Protein AF-A0A091SXB3-F1 (afdb_monomer)

InterPro domains:
  IPR004934 Tropomodulin [PF03250] (3-137)
  IPR004934 Tropomodulin [PTHR10901] (2-332)
  IPR032675 Leucine-rich repeat domain superfamily [G3DSA:3.80.10.10] (175-332)

Sequence (332 aa):
LPFRKDLDKYKDLDEDEILGKLSEEELKQLETVLDDLDPENALLPAGFRQKDQTAKKASGPFDRERLLAYLEKQALEHKDREDYVPFTREKKGNTTLSGVEEKLSLDPELEEALTSATDTELGDLAAILGMSNLITNNQFCDVVGSSNGIDKDSFSNIVKGEKMLPVFDEPPNPTNVEETLQRIKDNDSRLVEVNLNNIKNIPIPTLKEFAKALETNTHVKNFSLAATRSNDPVAVALADMLRVNTKLKSLNIESNFITGVGILALVDALKDNETLTEIKIDNQRQQLGTVAEVEIAKMLEENSKILKFGYHFTQQGPRARAAAAITKNNDL

Organism: Pelecanus crispus (NCBI:txid36300)

Foldseek 3Di:
DVPPPPCVVVPPDPPVVVVVPDDPVVVVVVVVVVCVVPVQVVVDDPVVSDPDDDPDDPPDDDDPVVVVVVVVVVVVPPDDDDDDDPDDDDDDDDPDPDDDPPPPDDDPVVVVVVVPDDPVVVVVVCVVVVVCVQDDPVRVCVVVVDPDDDDPPPDPSPPDPDDPDPDDDDDADPDDLVVLLVCLLVLPQVAAEAAQAPVEDDDQVSLLSSLVSLLPHARHAYYENAQHQHELSSLLSNLVSQLRHQRHAEYEHHNYQYELNSLVSNLVSLLNRQHYAYYAYEHHPDDNDDVSLQSNLVSLQNHLRHQYYHYDDPDPVSVVSNVVSNVNSVVD

Secondary structure (DSSP, 8-state):
-GGGTT-GGGTT--HHHHHTTS-HHHHHHHHHHHHHHSTT-TTS-GGG--S----SPP--S--HHHHHHHHHHHHHHSPPP----------PPP----------PPPHHHHHHHHHS-HHHHHHHHHHTTGGGTS-HHHHHHHHH--S-----------PPP-----PPPPPP---HHHHHHHHHTT-TT--EEE-TT-TT--HHHHHHHHHHHHT-SS--EEE-TTS--BHHHHHHHHHHHHH-SS--EEE--SSB--HHHHHHHHHHHTT-SS--EEE--S-SS---HHHHHHHHHHHHH-SS--EEE---SSHHHHHHHHHHHHHHHT-

Structure (mmCIF, N/CA/C/O backbone):
data_AF-A0A091SXB3-F1
#
_entry.id   AF-A0A091SXB3-F1
#
loop_
_atom_site.group_PDB
_atom_site.id
_atom_site.type_symbol
_atom_site.label_atom_id
_atom_site.label_alt_id
_atom_site.label_comp_id
_atom_site.label_asym_id
_atom_site.label_entity_id
_atom_site.label_seq_id
_atom_site.pdbx_PDB_ins_code
_atom_site.Cartn_x
_atom_site.Cartn_y
_atom_site.Cartn_z
_atom_site.occupancy
_atom_site.B_iso_or_equiv
_atom_site.auth_seq_id
_atom_site.auth_comp_id
_atom_site.auth_asym_id
_atom_site.auth_atom_id
_atom_site.pdbx_PDB_model_num
ATOM 1 N N . LEU A 1 1 ? 15.742 52.629 14.401 1.00 48.09 1 LEU A N 1
ATOM 2 C CA . LEU A 1 1 ? 16.555 51.805 15.320 1.00 48.09 1 LEU A CA 1
ATOM 3 C C . LEU A 1 1 ? 17.644 52.682 15.945 1.00 48.09 1 LEU A C 1
ATOM 5 O O . LEU A 1 1 ? 18.233 53.463 15.202 1.00 48.09 1 LEU A O 1
ATOM 9 N N . PRO A 1 2 ? 17.883 52.625 17.267 1.00 53.00 2 PRO A N 1
ATOM 10 C CA . PRO A 1 2 ? 18.704 53.604 17.997 1.00 53.00 2 PRO A CA 1
ATOM 11 C C . PRO A 1 2 ? 20.203 53.554 17.657 1.00 53.00 2 PRO A C 1
ATOM 13 O O . PRO A 1 2 ? 20.940 54.460 18.017 1.00 53.00 2 PRO A O 1
ATOM 16 N N . PHE A 1 3 ? 20.643 52.528 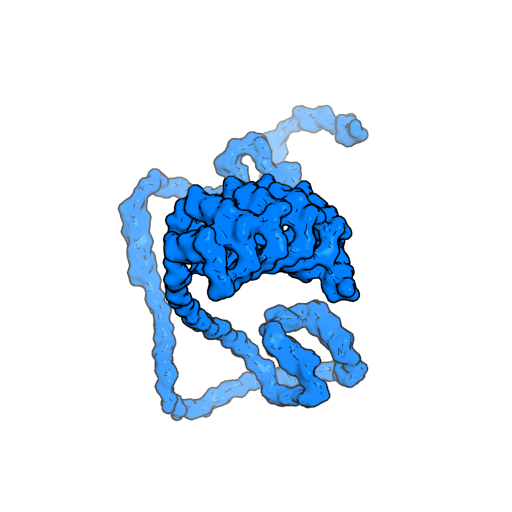16.929 1.00 54.66 3 PHE A N 1
ATOM 17 C CA . PHE A 1 3 ? 22.043 52.246 16.608 1.00 54.66 3 PHE A CA 1
ATOM 18 C C . PHE A 1 3 ? 22.611 52.986 15.386 1.00 54.66 3 PHE A C 1
ATOM 20 O O . PHE A 1 3 ? 23.758 52.772 15.024 1.00 54.66 3 PHE A O 1
ATOM 27 N N . ARG A 1 4 ? 21.839 53.862 14.729 1.00 56.59 4 ARG A N 1
ATOM 28 C CA . ARG A 1 4 ? 22.313 54.636 13.559 1.00 56.59 4 ARG A CA 1
ATOM 29 C C . ARG A 1 4 ? 22.735 56.075 13.874 1.00 56.59 4 ARG A C 1
ATOM 31 O O . ARG A 1 4 ? 23.011 56.828 12.949 1.00 56.59 4 ARG A O 1
ATOM 38 N N . LYS A 1 5 ? 22.741 56.488 15.145 1.00 57.38 5 LYS A N 1
ATOM 39 C CA . LYS A 1 5 ? 22.846 57.913 15.498 1.00 57.38 5 LYS A CA 1
ATOM 40 C C . LYS A 1 5 ? 24.250 58.526 15.482 1.00 57.38 5 LYS A C 1
ATOM 42 O O . LYS A 1 5 ? 24.327 59.735 15.607 1.00 57.38 5 LYS A O 1
ATOM 47 N N . ASP A 1 6 ? 25.305 57.755 15.222 1.00 59.34 6 ASP A N 1
ATOM 48 C CA . ASP A 1 6 ? 26.683 58.270 15.176 1.00 59.34 6 ASP A CA 1
ATOM 49 C C . ASP A 1 6 ? 27.516 57.653 14.037 1.00 59.34 6 ASP A C 1
ATOM 51 O O . ASP A 1 6 ? 28.716 57.448 14.192 1.00 59.34 6 ASP A O 1
ATOM 55 N N . LEU A 1 7 ? 26.901 57.296 12.903 1.00 62.22 7 LEU A N 1
ATOM 56 C CA . LEU A 1 7 ? 27.630 56.681 11.779 1.00 62.22 7 LEU A CA 1
ATOM 57 C C . LEU A 1 7 ? 28.253 57.704 10.816 1.00 62.22 7 LEU A C 1
ATOM 59 O O . LEU A 1 7 ? 29.182 57.363 10.094 1.00 62.22 7 LEU A O 1
ATOM 63 N N . ASP A 1 8 ? 27.800 58.961 10.831 1.00 67.88 8 ASP A N 1
ATOM 64 C CA . ASP A 1 8 ? 28.337 60.005 9.943 1.00 67.88 8 ASP A CA 1
ATOM 65 C C . ASP A 1 8 ? 29.813 60.329 10.229 1.00 67.88 8 ASP A C 1
ATOM 67 O O . ASP A 1 8 ? 30.544 60.677 9.311 1.00 67.88 8 ASP A O 1
ATOM 71 N N . LYS A 1 9 ? 30.287 60.128 11.466 1.00 69.06 9 LYS A N 1
ATOM 72 C CA . LYS A 1 9 ? 31.699 60.335 11.844 1.00 69.06 9 LYS A CA 1
ATOM 73 C C . LYS A 1 9 ? 32.671 59.308 11.247 1.00 69.06 9 LYS A C 1
ATOM 75 O O . LYS A 1 9 ? 33.875 59.497 11.352 1.00 69.06 9 LYS A O 1
ATOM 80 N N . TYR A 1 10 ? 32.150 58.227 10.664 1.00 67.62 10 TYR A N 1
ATOM 81 C CA . TYR A 1 10 ? 32.935 57.172 10.021 1.00 67.62 10 TYR A CA 1
ATOM 82 C C . TYR A 1 10 ? 32.857 57.229 8.485 1.00 67.62 10 TYR A C 1
ATOM 84 O O . TYR A 1 10 ? 33.481 56.405 7.834 1.00 67.62 10 TYR A O 1
ATOM 92 N N . LYS A 1 11 ? 32.106 58.177 7.896 1.00 68.38 11 LYS A N 1
ATOM 93 C CA . LYS A 1 11 ? 31.945 58.281 6.431 1.00 68.38 11 LYS A CA 1
ATOM 94 C C . LYS A 1 11 ? 33.186 58.781 5.694 1.00 68.38 11 LYS A C 1
ATOM 96 O O . LYS A 1 11 ? 33.349 58.444 4.531 1.00 68.38 11 LYS A O 1
ATOM 101 N N . ASP A 1 12 ? 34.015 59.574 6.368 1.00 72.44 12 ASP A N 1
ATOM 102 C CA . ASP A 1 12 ? 35.184 60.238 5.777 1.00 72.44 12 ASP A CA 1
ATOM 103 C C . ASP A 1 12 ? 36.511 59.628 6.269 1.00 72.44 12 ASP A C 1
ATOM 105 O O . ASP A 1 12 ? 37.552 60.284 6.239 1.00 72.44 12 ASP A O 1
ATOM 109 N N . LEU A 1 13 ? 36.479 58.397 6.791 1.00 79.31 13 LEU A N 1
ATOM 110 C CA . LEU A 1 13 ? 37.697 57.689 7.176 1.00 79.31 13 LEU A CA 1
ATOM 111 C C . LEU A 1 13 ? 38.395 57.131 5.938 1.00 79.31 13 LEU A C 1
ATOM 113 O O . LEU A 1 13 ? 37.759 56.528 5.080 1.00 79.31 13 LEU A O 1
ATOM 117 N N . ASP A 1 14 ? 39.711 57.315 5.879 1.00 79.44 14 ASP A N 1
ATOM 118 C CA . ASP A 1 14 ? 40.552 56.704 4.856 1.00 79.44 14 ASP A CA 1
ATOM 119 C C . ASP A 1 14 ? 40.761 55.221 5.199 1.00 79.44 14 ASP A C 1
ATOM 121 O O . ASP A 1 14 ? 41.589 54.854 6.038 1.00 79.44 14 ASP A O 1
ATOM 125 N N . GLU A 1 15 ? 39.923 54.373 4.604 1.00 76.00 15 GLU A N 1
ATOM 126 C CA . GLU A 1 15 ? 39.923 52.926 4.826 1.00 76.00 15 GLU A CA 1
ATOM 127 C C . GLU A 1 15 ? 41.265 52.296 4.419 1.00 76.00 15 GLU A C 1
ATOM 129 O O . G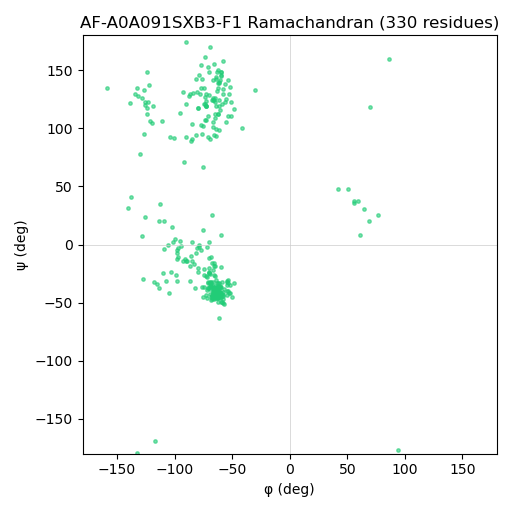LU A 1 15 ? 41.773 51.425 5.130 1.00 76.00 15 GLU A O 1
ATOM 134 N N . ASP A 1 16 ? 41.894 52.792 3.349 1.00 78.31 16 ASP A N 1
ATOM 135 C CA . ASP A 1 16 ? 43.168 52.278 2.840 1.00 78.31 16 ASP A CA 1
ATOM 136 C C . ASP A 1 16 ? 44.328 52.602 3.797 1.00 78.31 16 ASP A C 1
ATOM 138 O O . ASP A 1 16 ? 45.203 51.761 4.032 1.00 78.31 16 ASP A O 1
ATOM 142 N N . GLU A 1 17 ? 44.324 53.791 4.416 1.00 85.19 17 GLU A N 1
ATOM 143 C CA . GLU A 1 17 ? 45.317 54.163 5.434 1.00 85.19 17 GLU A CA 1
ATOM 144 C C . GLU A 1 17 ? 45.204 53.284 6.692 1.00 85.19 17 GLU A C 1
ATOM 146 O O . GLU A 1 17 ? 46.217 52.930 7.306 1.00 85.19 17 GLU A O 1
ATOM 151 N N . ILE A 1 18 ? 43.982 52.925 7.095 1.00 79.56 18 ILE A N 1
ATOM 152 C CA . ILE A 1 18 ? 43.735 52.079 8.270 1.00 79.56 18 ILE A CA 1
ATOM 153 C C . ILE A 1 18 ? 44.151 50.635 7.982 1.00 79.56 18 ILE A C 1
ATOM 155 O O . ILE A 1 18 ? 44.866 50.041 8.791 1.00 79.56 18 ILE A O 1
ATOM 159 N N . LEU A 1 19 ? 43.768 50.090 6.825 1.00 77.00 19 LEU A N 1
ATOM 160 C CA . LEU A 1 19 ? 44.141 48.736 6.411 1.00 77.00 19 LEU A CA 1
ATOM 161 C C . LEU A 1 19 ? 45.658 48.590 6.238 1.00 77.00 19 LEU A C 1
ATOM 163 O O . LEU A 1 19 ? 46.222 47.574 6.636 1.00 77.00 19 LEU A O 1
ATOM 167 N N . GLY A 1 20 ? 46.339 49.624 5.733 1.00 79.50 20 GLY A N 1
ATOM 168 C CA . GLY A 1 20 ? 47.798 49.638 5.592 1.00 79.50 20 GLY A CA 1
ATOM 169 C C . GLY A 1 20 ? 48.576 49.666 6.915 1.00 79.50 20 GLY A C 1
ATOM 170 O O . GLY A 1 20 ? 49.774 49.382 6.919 1.00 79.50 20 GLY A O 1
ATOM 171 N N . LYS A 1 21 ? 47.922 50.000 8.038 1.00 85.56 21 LYS A N 1
ATOM 172 C CA . LYS A 1 21 ? 48.522 49.989 9.386 1.00 85.56 21 LYS A CA 1
ATOM 173 C C . LYS A 1 21 ? 48.351 48.657 10.118 1.00 85.56 21 LYS A C 1
ATOM 175 O O . LYS A 1 21 ? 48.992 48.475 11.151 1.00 85.56 21 LYS A O 1
ATOM 180 N N . LEU A 1 22 ? 47.501 47.761 9.616 1.00 83.31 22 LEU A N 1
ATOM 181 C CA . LEU A 1 22 ? 47.261 46.455 10.222 1.00 83.31 22 LEU A CA 1
ATOM 182 C C . LEU A 1 22 ? 48.358 45.464 9.833 1.00 83.31 22 LEU A C 1
ATOM 184 O O . LEU A 1 22 ? 48.856 45.454 8.705 1.00 83.31 22 LEU A O 1
ATOM 188 N N . SER A 1 23 ? 48.729 44.610 10.781 1.00 87.38 23 SER A N 1
ATOM 189 C CA . SER A 1 23 ? 49.610 43.477 10.512 1.00 87.38 23 SER A CA 1
ATOM 190 C C . SER A 1 23 ? 48.882 42.371 9.735 1.00 87.38 23 SER A C 1
ATOM 192 O O . SER A 1 23 ? 47.653 42.295 9.715 1.00 87.38 23 SER A O 1
ATOM 194 N N . GLU A 1 24 ? 49.643 41.477 9.100 1.00 81.12 24 GLU A N 1
ATOM 195 C CA . GLU A 1 24 ? 49.095 40.362 8.309 1.00 81.12 24 GLU A CA 1
ATOM 196 C C . GLU A 1 24 ? 48.196 39.429 9.145 1.00 81.12 24 GLU A C 1
ATOM 198 O O . GLU A 1 24 ? 47.200 38.899 8.652 1.00 81.12 24 GLU A O 1
ATOM 203 N N . GLU A 1 25 ? 48.499 39.275 10.436 1.00 82.38 25 GLU A N 1
ATOM 204 C CA . GLU A 1 25 ? 47.701 38.476 11.372 1.00 82.38 25 GLU A CA 1
ATOM 205 C C . GLU A 1 25 ? 46.368 39.154 11.722 1.00 82.38 25 GLU A C 1
ATOM 207 O O . GLU A 1 25 ? 45.332 38.489 11.786 1.00 82.38 25 GLU A O 1
ATOM 212 N N . GLU A 1 26 ? 46.371 40.476 11.898 1.00 83.25 26 GLU A N 1
ATOM 213 C CA . GLU A 1 26 ? 45.168 41.262 12.200 1.00 83.25 26 GLU A CA 1
ATOM 214 C C . GLU A 1 26 ? 44.237 41.363 10.988 1.00 83.25 26 GLU A C 1
ATOM 216 O O . GLU A 1 26 ? 43.020 41.260 11.137 1.00 83.25 26 GLU A O 1
ATOM 221 N N . LEU A 1 27 ? 44.794 41.483 9.779 1.00 80.31 27 LEU A N 1
ATOM 222 C CA . LEU A 1 27 ? 44.021 41.431 8.534 1.00 80.31 27 LEU A CA 1
ATOM 223 C C . LEU A 1 27 ? 43.299 40.088 8.377 1.00 80.31 27 LEU A C 1
ATOM 225 O O . LEU A 1 27 ? 42.125 40.055 8.012 1.00 80.31 27 LEU A O 1
ATOM 229 N N . LYS A 1 28 ? 43.965 38.984 8.727 1.00 78.56 28 LYS A N 1
ATOM 230 C CA . LYS A 1 28 ? 43.381 37.638 8.668 1.00 78.56 28 LYS A CA 1
ATOM 231 C C . LYS A 1 28 ? 42.279 37.419 9.709 1.00 78.56 28 LYS A C 1
ATOM 233 O O . LYS A 1 28 ? 41.286 36.740 9.445 1.00 78.56 28 LYS A O 1
ATOM 238 N N . GLN A 1 29 ? 42.433 37.998 10.899 1.00 81.75 29 GLN A N 1
ATOM 239 C CA . GLN A 1 29 ? 41.369 38.000 11.906 1.00 81.75 29 GLN A CA 1
ATOM 240 C C . GLN A 1 29 ? 40.165 38.826 11.442 1.00 81.75 29 GLN A C 1
ATOM 242 O O . GLN A 1 29 ? 39.031 38.387 11.618 1.00 81.75 29 GLN A O 1
ATOM 247 N N . LEU A 1 30 ? 40.399 39.979 10.809 1.00 80.06 30 LEU A N 1
ATOM 248 C CA . LEU A 1 30 ? 39.337 40.818 10.259 1.00 80.06 30 LEU A CA 1
ATOM 249 C C . LEU A 1 30 ? 38.561 40.097 9.145 1.00 80.06 30 LEU A C 1
ATOM 251 O O . LEU A 1 30 ? 37.335 40.138 9.143 1.00 80.06 30 LEU A O 1
ATOM 255 N N . GLU A 1 31 ? 39.257 39.384 8.256 1.00 74.56 31 GLU A N 1
ATOM 256 C CA . GLU A 1 31 ? 38.652 38.521 7.229 1.00 74.56 31 GLU A CA 1
ATOM 257 C C . GLU A 1 31 ? 37.746 37.446 7.854 1.00 74.56 31 GLU A C 1
ATOM 259 O O . GLU A 1 31 ? 36.600 37.283 7.445 1.00 74.56 31 GLU A O 1
ATOM 264 N N . THR A 1 32 ? 38.209 36.798 8.928 1.00 76.12 32 THR A N 1
ATOM 265 C CA . THR A 1 32 ? 37.423 35.779 9.648 1.00 76.12 32 THR A CA 1
ATOM 266 C C . THR A 1 32 ? 36.153 36.373 10.275 1.00 76.12 32 THR A C 1
ATOM 268 O O . THR A 1 32 ? 35.086 35.769 10.223 1.00 76.12 32 THR A O 1
ATOM 271 N N . VAL A 1 33 ? 36.241 37.579 10.846 1.00 77.06 33 VAL A N 1
ATOM 272 C CA . VAL A 1 33 ? 35.085 38.278 11.436 1.00 77.06 33 VAL A CA 1
ATOM 273 C C . VAL A 1 33 ? 34.093 38.744 10.363 1.00 77.06 33 VAL A C 1
ATOM 275 O O . VAL A 1 33 ? 32.888 38.760 10.612 1.00 77.06 33 VAL A O 1
ATOM 278 N N . LEU A 1 34 ? 34.566 39.114 9.169 1.00 70.19 34 LEU A N 1
ATOM 279 C CA . LEU A 1 34 ? 33.698 39.459 8.039 1.00 70.19 34 LEU A CA 1
ATOM 280 C C . LEU A 1 34 ? 32.910 38.242 7.534 1.00 70.19 34 LEU A C 1
ATOM 282 O O . LEU A 1 34 ? 31.712 38.376 7.277 1.00 70.19 34 LEU A O 1
ATOM 286 N N . ASP A 1 35 ? 33.540 37.067 7.474 1.00 68.44 35 ASP A N 1
ATOM 287 C CA . ASP A 1 35 ? 32.875 35.808 7.111 1.00 68.44 35 ASP A CA 1
ATOM 288 C C . ASP A 1 35 ? 31.749 35.426 8.090 1.00 68.44 35 ASP A C 1
ATOM 290 O O . ASP A 1 35 ? 30.729 34.870 7.676 1.00 68.44 35 ASP A O 1
ATOM 294 N N . ASP A 1 36 ? 31.890 35.749 9.379 1.00 70.12 36 ASP A N 1
ATOM 295 C CA . ASP A 1 36 ? 30.843 35.520 10.385 1.00 70.12 36 ASP A CA 1
ATOM 296 C C . ASP A 1 36 ? 29.660 36.503 10.244 1.00 70.12 36 ASP A C 1
ATOM 298 O O . ASP A 1 36 ? 28.530 36.185 10.629 1.00 70.12 36 ASP A O 1
ATOM 302 N N . LEU A 1 37 ? 29.897 37.706 9.701 1.00 67.56 37 LEU A N 1
ATOM 303 C CA . LEU A 1 37 ? 28.888 38.763 9.551 1.00 67.56 37 LEU A CA 1
ATOM 304 C C . LEU A 1 37 ? 28.069 38.652 8.251 1.00 67.56 37 LEU A C 1
ATOM 306 O O . LEU A 1 37 ? 26.892 39.022 8.259 1.00 67.56 37 LEU A O 1
ATOM 310 N N . ASP A 1 38 ? 28.649 38.135 7.162 1.00 67.25 38 ASP A N 1
ATOM 311 C CA . ASP A 1 38 ? 27.945 37.779 5.915 1.00 67.25 38 ASP A CA 1
ATOM 312 C C . ASP A 1 38 ? 28.305 36.346 5.466 1.00 67.25 38 ASP A C 1
ATOM 314 O O . ASP A 1 38 ? 29.086 36.148 4.530 1.00 67.25 38 ASP A O 1
ATOM 318 N N . PRO A 1 39 ? 27.711 35.316 6.097 1.00 63.06 39 PRO A N 1
ATOM 319 C CA . PRO A 1 39 ? 28.087 33.923 5.860 1.00 63.06 39 PRO A CA 1
ATOM 320 C C . PRO A 1 39 ? 27.771 33.419 4.444 1.00 63.06 39 PRO A C 1
ATOM 322 O O . PRO A 1 39 ? 28.297 32.378 4.039 1.00 63.06 39 PRO A O 1
ATOM 325 N N . GLU A 1 40 ? 26.919 34.120 3.686 1.00 63.72 40 GLU A N 1
ATOM 326 C CA . GLU A 1 40 ? 26.586 33.761 2.302 1.00 63.72 40 GLU A CA 1
ATOM 327 C C . GLU A 1 40 ? 27.387 34.545 1.254 1.00 63.72 40 GLU A C 1
ATOM 329 O O . GLU A 1 40 ? 27.289 34.224 0.060 1.00 63.72 40 GLU A O 1
ATOM 334 N N . ASN A 1 41 ? 28.172 35.549 1.676 1.00 65.56 41 ASN A N 1
ATOM 335 C CA . ASN A 1 41 ? 28.945 36.435 0.804 1.00 65.56 41 ASN A CA 1
ATOM 336 C C . ASN A 1 41 ? 28.112 36.847 -0.427 1.00 65.56 41 ASN A C 1
ATOM 338 O O . ASN A 1 41 ? 28.511 36.701 -1.592 1.00 65.56 41 ASN A O 1
ATOM 342 N N . ALA A 1 42 ? 26.871 37.276 -0.165 1.00 64.81 42 ALA A N 1
ATOM 343 C CA . ALA A 1 42 ? 25.796 37.309 -1.157 1.00 64.81 42 ALA A CA 1
ATOM 344 C C . ALA A 1 42 ? 26.057 38.311 -2.296 1.00 64.81 42 ALA A C 1
ATOM 346 O O . ALA A 1 42 ? 25.462 38.196 -3.374 1.00 64.81 42 ALA A O 1
ATOM 347 N N . LEU A 1 43 ? 26.974 39.255 -2.072 1.00 67.31 43 LEU A N 1
ATOM 348 C CA . LEU A 1 43 ? 27.417 40.271 -3.025 1.00 67.31 43 LEU A CA 1
ATOM 349 C C . LEU A 1 43 ? 28.619 39.834 -3.881 1.00 67.31 43 LEU A C 1
ATOM 351 O O . LEU A 1 43 ? 28.877 40.455 -4.913 1.00 67.31 43 LEU A O 1
ATOM 355 N N . LEU A 1 44 ? 29.329 38.759 -3.520 1.00 61.66 44 LEU A N 1
ATOM 356 C CA . LEU A 1 44 ? 30.446 38.248 -4.315 1.00 61.66 44 LEU A CA 1
ATOM 357 C C . LEU A 1 44 ? 29.943 37.421 -5.514 1.00 61.66 44 LEU A C 1
ATOM 359 O O . LEU A 1 44 ? 28.935 36.711 -5.410 1.00 61.66 44 LEU A O 1
ATOM 363 N N . PRO A 1 45 ? 30.623 37.450 -6.673 1.00 65.12 45 PRO A N 1
ATOM 364 C CA . PRO A 1 45 ? 30.337 36.529 -7.772 1.00 65.12 45 PRO A CA 1
ATOM 365 C C . PRO A 1 45 ? 30.532 35.069 -7.338 1.00 65.12 45 PRO A C 1
ATOM 367 O O . PRO A 1 45 ? 31.432 34.770 -6.560 1.00 65.12 45 PRO A O 1
ATOM 370 N N . ALA A 1 46 ? 29.724 34.143 -7.868 1.00 63.56 46 ALA A N 1
ATOM 371 C CA . ALA A 1 46 ? 29.648 32.753 -7.390 1.00 63.56 46 ALA A CA 1
ATOM 372 C C . ALA A 1 46 ? 31.005 32.021 -7.278 1.00 63.56 46 ALA A C 1
ATOM 374 O O . ALA A 1 46 ? 31.198 31.251 -6.344 1.00 63.56 46 ALA A O 1
ATOM 375 N N . GLY A 1 47 ? 31.959 32.289 -8.178 1.00 62.12 47 GLY A N 1
ATOM 376 C CA . GLY A 1 47 ? 33.298 31.679 -8.139 1.00 62.12 47 GLY A CA 1
ATOM 377 C C . GLY A 1 47 ? 34.191 32.151 -6.984 1.00 62.12 47 GLY A C 1
ATOM 378 O O . GLY A 1 47 ? 35.120 31.445 -6.614 1.00 62.12 47 GLY A O 1
ATOM 379 N N . PHE A 1 48 ? 33.891 33.309 -6.393 1.00 63.28 48 PHE A N 1
ATOM 380 C CA . PHE A 1 48 ? 34.620 33.883 -5.257 1.00 63.28 48 PHE A CA 1
ATOM 381 C C . PHE A 1 48 ? 33.960 33.582 -3.905 1.00 63.28 48 PHE A C 1
ATOM 383 O O . PHE A 1 48 ? 34.520 33.924 -2.873 1.00 63.28 48 PHE A O 1
ATOM 390 N N . ARG A 1 49 ? 32.798 32.912 -3.899 1.00 67.06 49 ARG A N 1
ATOM 391 C CA . ARG A 1 49 ? 32.109 32.466 -2.673 1.00 67.06 49 ARG A CA 1
ATOM 392 C C . ARG A 1 49 ? 32.675 31.163 -2.100 1.00 67.06 49 ARG A C 1
ATOM 394 O O . ARG A 1 49 ? 32.234 30.709 -1.049 1.00 67.06 49 ARG A O 1
ATOM 401 N N . GLN A 1 50 ? 33.593 30.512 -2.815 1.00 63.25 50 GLN A N 1
ATOM 402 C CA . GLN A 1 50 ? 34.192 29.258 -2.373 1.00 63.25 50 GLN A CA 1
ATOM 403 C C . GLN A 1 50 ? 35.173 29.526 -1.223 1.00 63.25 50 GLN A C 1
ATOM 405 O O . GLN A 1 50 ? 36.165 30.222 -1.420 1.00 63.25 50 GLN A O 1
ATOM 410 N N . LYS A 1 51 ? 34.910 28.931 -0.050 1.00 59.31 51 LYS A N 1
ATOM 411 C CA . LYS A 1 51 ? 35.745 29.069 1.161 1.00 59.31 51 LYS A CA 1
ATOM 412 C C . LYS A 1 51 ? 37.178 28.566 0.965 1.00 59.31 51 LYS A C 1
ATOM 414 O O . LYS A 1 51 ? 38.125 29.164 1.458 1.00 59.31 51 LYS A O 1
ATOM 419 N N . ASP A 1 52 ? 37.344 27.506 0.179 1.00 60.53 52 ASP A N 1
ATOM 420 C CA . ASP A 1 52 ? 38.652 26.922 -0.115 1.00 60.53 52 ASP A CA 1
ATOM 421 C C . ASP A 1 52 ? 39.257 27.536 -1.383 1.00 60.53 52 ASP A C 1
ATOM 423 O O . ASP A 1 52 ? 39.332 26.891 -2.436 1.00 60.53 52 ASP A O 1
ATOM 427 N N . GLN A 1 53 ? 39.688 28.797 -1.310 1.00 63.91 53 GLN A N 1
ATOM 428 C CA . GLN A 1 53 ? 40.530 29.360 -2.364 1.00 63.91 53 GLN A CA 1
ATOM 429 C C . GLN A 1 53 ? 41.942 28.777 -2.256 1.00 63.91 53 GLN A C 1
ATOM 431 O O . GLN A 1 53 ? 42.623 28.883 -1.237 1.00 63.91 53 GLN A O 1
ATOM 436 N N . THR A 1 54 ? 42.406 28.121 -3.320 1.00 61.56 54 THR A N 1
ATOM 437 C CA . THR A 1 54 ? 43.755 27.555 -3.334 1.00 61.56 54 THR A CA 1
ATOM 438 C C . THR A 1 54 ? 44.800 28.642 -3.590 1.00 61.56 54 THR A C 1
ATOM 440 O O . THR A 1 54 ? 44.734 29.360 -4.581 1.00 61.56 54 THR A O 1
ATOM 443 N N . ALA A 1 55 ? 45.832 28.708 -2.744 1.00 65.94 55 ALA A N 1
ATOM 444 C CA . ALA A 1 55 ? 47.003 29.565 -2.970 1.00 65.94 55 ALA A CA 1
ATOM 445 C C . ALA A 1 55 ? 47.922 29.057 -4.106 1.00 65.94 55 ALA A C 1
ATOM 447 O O . ALA A 1 55 ? 48.947 29.667 -4.424 1.00 65.94 55 ALA A O 1
ATOM 448 N N . LYS A 1 56 ? 47.603 27.904 -4.712 1.00 71.88 56 LYS A N 1
ATOM 449 C CA . LYS A 1 56 ? 48.392 27.337 -5.807 1.00 71.88 56 LYS A CA 1
ATOM 450 C C . LYS A 1 56 ? 48.160 28.159 -7.072 1.00 71.88 56 LYS A C 1
ATOM 452 O O . LYS A 1 56 ? 47.037 28.284 -7.548 1.00 71.88 56 LYS A O 1
ATOM 457 N N . LYS A 1 57 ? 49.246 28.676 -7.654 1.00 69.38 57 LYS A N 1
ATOM 458 C CA . LYS A 1 57 ? 49.206 29.329 -8.970 1.00 69.38 57 LYS A CA 1
ATOM 459 C C . LYS A 1 57 ? 48.618 28.364 -10.002 1.00 69.38 57 LYS A C 1
ATOM 461 O O . LYS A 1 57 ? 48.966 27.182 -9.996 1.00 69.38 57 LYS A O 1
ATOM 466 N N . ALA A 1 58 ? 47.753 28.875 -10.879 1.00 69.50 58 ALA A N 1
ATOM 467 C CA . ALA A 1 58 ? 47.119 28.082 -11.926 1.00 69.50 58 ALA A CA 1
ATOM 468 C C . ALA A 1 58 ? 48.179 27.297 -12.715 1.00 69.50 58 ALA A C 1
ATOM 470 O O . ALA A 1 58 ? 49.108 27.879 -13.276 1.00 69.50 58 ALA A O 1
ATOM 471 N N . SER A 1 59 ? 48.040 25.973 -12.761 1.00 68.75 59 SER A N 1
ATOM 472 C CA . SER A 1 59 ? 48.984 25.060 -13.420 1.00 68.75 59 SER A CA 1
ATOM 473 C C . SER A 1 59 ? 48.875 25.060 -14.954 1.00 68.75 59 SER A C 1
ATOM 475 O O . SER A 1 59 ? 49.483 24.216 -15.612 1.00 68.75 59 SER A O 1
ATOM 477 N N . GLY A 1 60 ? 48.150 26.028 -15.525 1.00 75.56 60 GLY A N 1
ATOM 478 C CA . GLY A 1 60 ? 47.841 26.129 -16.950 1.00 75.56 60 GLY A CA 1
ATOM 479 C C . GLY A 1 60 ? 46.496 25.487 -17.320 1.00 75.56 60 GLY A C 1
ATOM 480 O O . GLY A 1 60 ? 45.756 25.047 -16.437 1.00 75.56 60 GLY A O 1
ATOM 481 N N . PRO A 1 61 ? 46.141 25.466 -18.618 1.00 76.38 61 PRO A N 1
ATOM 482 C CA . PRO A 1 61 ? 44.935 24.799 -19.098 1.00 76.38 61 PRO A CA 1
ATOM 483 C C . PRO A 1 61 ? 44.994 23.290 -18.826 1.00 76.38 61 PRO A C 1
ATOM 485 O O . PRO A 1 61 ? 46.067 22.690 -18.797 1.00 76.38 61 PRO A O 1
ATOM 488 N N . PHE A 1 62 ? 43.825 22.683 -18.623 1.00 76.38 62 PHE A N 1
ATOM 489 C CA . PHE A 1 62 ? 43.698 21.253 -18.356 1.00 76.38 62 PHE A CA 1
ATOM 490 C C . PHE A 1 62 ? 44.258 20.421 -19.520 1.00 76.38 62 PHE A C 1
ATOM 492 O O . PHE A 1 62 ? 43.716 20.449 -20.624 1.00 76.38 62 PHE A O 1
ATOM 499 N N . ASP A 1 63 ? 45.321 19.664 -19.249 1.00 81.25 63 ASP A N 1
ATOM 500 C CA . ASP A 1 63 ? 45.932 18.720 -20.184 1.00 81.25 63 ASP A CA 1
ATOM 501 C C . ASP A 1 63 ? 45.688 17.287 -19.695 1.00 81.25 63 ASP A C 1
ATOM 503 O O . ASP A 1 63 ? 46.266 16.820 -18.706 1.00 81.25 63 ASP A O 1
ATOM 507 N N . ARG A 1 64 ? 44.782 16.600 -20.393 1.00 83.75 64 ARG A N 1
ATOM 508 C CA . ARG A 1 64 ? 44.322 15.253 -20.047 1.00 83.75 64 ARG A CA 1
ATOM 509 C C . ARG A 1 64 ? 45.442 14.219 -20.136 1.00 83.75 64 ARG A C 1
ATOM 511 O O . ARG A 1 64 ? 45.490 13.323 -19.296 1.00 83.75 64 ARG A O 1
ATOM 518 N N . GLU A 1 65 ? 46.316 14.319 -21.133 1.00 87.69 65 GLU A N 1
ATOM 519 C CA . GLU A 1 65 ? 47.390 13.341 -21.340 1.00 87.69 65 GLU A CA 1
ATOM 520 C C . GLU A 1 65 ? 48.431 13.452 -20.232 1.00 87.69 65 GLU A C 1
ATOM 522 O O . GLU A 1 65 ? 48.839 12.449 -19.643 1.00 87.69 65 GLU A O 1
ATOM 527 N N . ARG A 1 66 ? 48.780 14.688 -19.865 1.00 84.81 66 ARG A N 1
ATOM 528 C CA . ARG A 1 66 ? 49.718 14.953 -18.774 1.00 84.81 66 ARG A CA 1
ATOM 529 C C . ARG A 1 66 ? 49.183 14.502 -17.414 1.00 84.81 66 ARG A C 1
ATOM 531 O O . ARG A 1 66 ? 49.957 13.998 -16.601 1.00 84.81 66 ARG A O 1
ATOM 538 N N . LEU A 1 67 ? 47.882 14.666 -17.165 1.00 83.75 67 LEU A N 1
ATOM 539 C CA . LEU A 1 67 ? 47.247 14.175 -15.941 1.00 83.75 67 LEU A CA 1
ATOM 540 C C . LEU A 1 67 ? 47.266 12.643 -15.873 1.00 83.75 67 LEU A C 1
ATOM 542 O O . LEU A 1 67 ? 47.618 12.092 -14.835 1.00 83.75 67 LEU A O 1
ATOM 546 N N . LEU A 1 68 ? 46.928 11.961 -16.970 1.00 85.38 68 LEU A N 1
ATOM 547 C CA . LEU A 1 68 ? 46.954 10.497 -17.023 1.00 85.38 68 LEU A CA 1
ATOM 548 C C . LEU A 1 68 ? 48.367 9.954 -16.784 1.00 85.38 68 LEU A C 1
ATOM 550 O O . LEU A 1 68 ? 48.538 9.087 -15.933 1.00 85.38 68 LEU A O 1
ATOM 554 N N . ALA A 1 69 ? 49.381 10.536 -17.428 1.00 89.06 69 ALA A N 1
ATOM 555 C CA . ALA A 1 69 ? 50.775 10.150 -17.218 1.00 89.06 69 ALA A CA 1
ATOM 556 C C . ALA A 1 69 ? 51.246 10.381 -15.769 1.00 89.06 69 ALA A C 1
ATOM 558 O O . ALA A 1 69 ? 52.008 9.583 -15.222 1.00 89.06 69 ALA A O 1
ATOM 559 N N . TYR A 1 70 ? 50.790 11.463 -15.125 1.00 87.00 70 TYR A N 1
ATOM 560 C CA . TYR A 1 70 ? 51.075 11.717 -13.711 1.00 87.00 70 TYR A CA 1
ATOM 561 C C . TYR A 1 70 ? 50.432 10.662 -12.802 1.00 87.00 70 TYR A C 1
ATOM 563 O O . TYR A 1 70 ? 51.105 10.140 -11.916 1.00 87.00 70 TYR A O 1
ATOM 571 N N . LEU A 1 71 ? 49.161 10.328 -13.036 1.00 87.19 71 LEU A N 1
ATOM 572 C CA . LEU A 1 71 ? 48.427 9.340 -12.242 1.00 87.19 71 LEU A CA 1
ATOM 573 C C . LEU A 1 71 ? 48.988 7.925 -12.423 1.00 87.19 71 LEU A C 1
ATOM 575 O O . LEU A 1 71 ? 49.153 7.217 -11.435 1.00 87.19 71 LEU A O 1
ATOM 579 N N . GLU A 1 72 ? 49.346 7.532 -13.648 1.00 89.38 72 GLU A N 1
ATOM 580 C CA . GLU A 1 72 ? 50.004 6.246 -13.920 1.00 89.38 72 GLU A CA 1
ATOM 581 C C . GLU A 1 72 ? 51.354 6.145 -13.212 1.00 89.38 72 GLU A C 1
ATOM 583 O O . GLU A 1 72 ? 51.646 5.135 -12.573 1.00 89.38 72 GLU A O 1
ATOM 588 N N . LYS A 1 73 ? 52.160 7.211 -13.264 1.00 90.94 73 LYS A N 1
ATOM 589 C CA . LYS A 1 73 ? 53.440 7.261 -12.555 1.00 90.94 73 LYS A CA 1
ATOM 590 C C . LYS A 1 73 ? 53.247 7.147 -11.042 1.00 90.94 73 LYS A C 1
ATOM 592 O O . LYS A 1 73 ? 53.969 6.398 -10.393 1.00 90.94 73 LYS A O 1
ATOM 597 N N . GLN A 1 74 ? 52.269 7.863 -10.491 1.00 87.88 74 GLN A N 1
ATOM 598 C CA . GLN A 1 74 ? 51.979 7.839 -9.060 1.00 87.88 74 GLN A CA 1
ATOM 599 C C . GLN A 1 74 ? 51.465 6.464 -8.607 1.00 87.88 74 GLN A C 1
ATOM 601 O O . GLN A 1 74 ? 51.849 6.000 -7.538 1.00 87.88 74 GLN A O 1
ATOM 606 N N . ALA A 1 75 ? 50.658 5.794 -9.435 1.00 81.50 75 ALA A N 1
ATOM 607 C CA . ALA A 1 75 ? 50.196 4.431 -9.189 1.00 81.50 75 ALA A CA 1
ATOM 608 C C . ALA A 1 75 ? 51.345 3.411 -9.231 1.00 81.50 75 ALA A C 1
ATOM 610 O O . ALA A 1 75 ? 51.391 2.529 -8.384 1.00 81.50 75 ALA A O 1
ATOM 611 N N . LEU A 1 76 ? 52.298 3.554 -10.162 1.00 83.81 76 LEU A N 1
ATOM 612 C CA . LEU A 1 76 ? 53.485 2.690 -10.231 1.00 83.81 76 LEU A CA 1
ATOM 613 C C . LEU A 1 76 ? 54.454 2.893 -9.055 1.00 83.81 76 LEU A C 1
ATOM 615 O O . LEU A 1 76 ? 55.118 1.950 -8.631 1.00 83.81 76 LEU A O 1
ATOM 619 N N . GLU A 1 77 ? 54.593 4.129 -8.571 1.00 87.75 77 GLU A N 1
ATOM 620 C CA . GLU A 1 77 ? 55.487 4.469 -7.455 1.00 87.75 77 GLU A CA 1
ATOM 621 C C . GLU A 1 77 ? 54.883 4.120 -6.087 1.00 87.75 77 GLU A C 1
ATOM 623 O O . GLU A 1 77 ? 55.618 3.920 -5.113 1.00 87.75 77 GLU A O 1
ATOM 628 N N . HIS A 1 78 ? 53.555 4.034 -6.000 1.00 80.94 78 HIS A N 1
ATOM 629 C CA . HIS A 1 78 ? 52.871 3.632 -4.784 1.00 80.94 78 HIS A CA 1
ATOM 630 C C . HIS A 1 78 ? 53.068 2.129 -4.561 1.00 80.94 78 HIS A C 1
ATOM 632 O O . HIS A 1 78 ? 52.489 1.304 -5.259 1.00 80.94 78 HIS A O 1
ATOM 638 N N . LYS A 1 79 ? 53.898 1.758 -3.579 1.00 77.69 79 LYS A N 1
ATOM 639 C CA . LYS A 1 79 ? 54.121 0.347 -3.239 1.00 77.69 79 LYS A CA 1
ATOM 640 C C . LYS A 1 79 ? 52.797 -0.322 -2.874 1.00 77.69 79 LYS A C 1
ATOM 642 O O . LYS A 1 79 ? 52.077 0.178 -2.006 1.00 77.69 79 LYS A O 1
ATOM 647 N N . ASP A 1 80 ? 52.526 -1.465 -3.497 1.00 67.56 80 ASP A N 1
ATOM 648 C CA . ASP A 1 80 ? 51.429 -2.333 -3.088 1.00 67.56 80 ASP A CA 1
ATOM 649 C C . ASP A 1 80 ? 51.619 -2.727 -1.623 1.00 67.56 80 ASP A C 1
ATOM 651 O O . ASP A 1 80 ? 52.718 -3.058 -1.166 1.00 67.56 80 ASP A O 1
ATOM 655 N N . ARG A 1 81 ? 50.531 -2.633 -0.862 1.00 69.81 81 ARG A N 1
ATOM 656 C CA . ARG A 1 81 ? 50.498 -3.096 0.520 1.00 69.81 81 ARG A CA 1
ATOM 657 C C . ARG A 1 81 ? 50.731 -4.605 0.509 1.00 69.81 81 ARG A C 1
ATOM 659 O O . ARG A 1 81 ? 50.085 -5.311 -0.254 1.00 69.81 81 ARG A O 1
ATOM 666 N N . GLU A 1 82 ? 51.634 -5.098 1.356 1.00 65.38 82 GLU A N 1
ATOM 667 C CA . GLU A 1 82 ? 51.827 -6.541 1.503 1.00 65.38 82 GLU A CA 1
ATOM 668 C C . GLU A 1 82 ? 50.528 -7.175 2.021 1.00 65.38 82 GLU A C 1
ATOM 670 O O . GLU A 1 82 ? 50.095 -6.913 3.149 1.00 65.38 82 GLU A O 1
ATOM 675 N N . ASP A 1 83 ? 49.887 -7.985 1.180 1.00 61.19 83 ASP A N 1
ATOM 676 C CA . ASP A 1 83 ? 48.752 -8.804 1.584 1.00 61.19 83 ASP A CA 1
ATOM 677 C C . ASP A 1 83 ? 49.231 -9.837 2.609 1.00 61.19 83 ASP A C 1
ATOM 679 O O . ASP A 1 83 ? 50.140 -10.633 2.355 1.00 61.19 83 ASP A O 1
ATOM 683 N N . TYR A 1 84 ? 48.615 -9.835 3.794 1.00 63.78 84 TYR A N 1
ATOM 684 C CA . TYR A 1 84 ? 48.899 -10.837 4.814 1.00 63.78 84 TYR A CA 1
ATOM 685 C C . TYR A 1 84 ? 48.519 -12.223 4.282 1.00 63.78 84 TYR A C 1
ATOM 687 O O . TYR A 1 84 ? 47.344 -12.541 4.092 1.00 63.78 84 TYR A O 1
ATOM 695 N N . VAL A 1 85 ? 49.537 -13.054 4.060 1.00 58.91 85 VAL A N 1
ATOM 696 C CA . VAL A 1 85 ? 49.403 -14.465 3.686 1.00 58.91 85 VAL A CA 1
ATOM 697 C C . VAL A 1 85 ? 48.493 -15.183 4.700 1.00 58.91 85 VAL A C 1
ATOM 699 O O . VAL A 1 85 ? 48.606 -14.917 5.903 1.00 58.91 85 VAL A O 1
ATOM 702 N N . PRO A 1 86 ? 47.617 -16.117 4.277 1.00 55.19 86 PRO A N 1
ATOM 703 C CA . PRO A 1 86 ? 46.838 -16.930 5.202 1.00 55.19 86 PRO A CA 1
ATOM 704 C C . PRO A 1 86 ? 47.746 -17.617 6.227 1.00 55.19 86 PRO A C 1
ATOM 706 O O . PRO A 1 86 ? 48.734 -18.256 5.871 1.00 55.19 86 PRO A O 1
ATOM 709 N N . PHE A 1 87 ? 47.397 -17.474 7.505 1.00 52.00 87 PHE A N 1
ATOM 710 C CA . PHE A 1 87 ? 48.153 -17.987 8.646 1.00 52.00 87 PHE A CA 1
ATOM 711 C C . PHE A 1 87 ? 48.497 -19.481 8.500 1.00 52.00 87 PHE A C 1
ATOM 713 O O . PHE A 1 87 ? 47.632 -20.351 8.619 1.00 52.00 87 PHE A O 1
ATOM 720 N N . THR A 1 88 ? 49.780 -19.791 8.306 1.00 48.69 88 THR A N 1
ATOM 721 C CA . THR A 1 88 ? 50.335 -21.139 8.480 1.00 48.69 88 THR A CA 1
ATOM 722 C C . THR A 1 88 ? 50.744 -21.346 9.935 1.00 48.69 88 THR A C 1
ATOM 724 O O . THR A 1 88 ? 51.473 -20.547 10.519 1.00 48.69 88 THR A O 1
ATOM 727 N N . ARG A 1 89 ? 50.263 -22.441 10.529 1.00 46.75 89 ARG A N 1
ATOM 728 C CA . ARG A 1 89 ? 50.377 -22.769 11.956 1.00 46.75 89 ARG A CA 1
ATOM 729 C C . ARG A 1 89 ? 51.787 -23.251 12.332 1.00 46.75 89 ARG A C 1
ATOM 731 O O . ARG A 1 89 ? 51.953 -24.400 12.726 1.00 46.75 89 ARG A O 1
ATOM 738 N N . GLU A 1 90 ? 52.795 -22.389 12.257 1.00 43.81 90 GLU A N 1
ATOM 739 C CA . GLU A 1 90 ? 54.086 -22.643 12.904 1.00 43.81 90 GLU A CA 1
ATOM 740 C C . GLU A 1 90 ? 54.131 -21.964 14.276 1.00 43.81 90 GLU A C 1
ATOM 742 O O . GLU A 1 90 ? 54.116 -20.740 14.402 1.00 43.81 90 GLU A O 1
ATOM 747 N N . LYS A 1 91 ? 54.182 -22.776 15.337 1.00 51.16 91 LYS A N 1
ATOM 748 C CA . LYS A 1 91 ? 54.442 -22.303 16.701 1.00 51.16 91 LYS A CA 1
ATOM 749 C C . LYS A 1 91 ? 55.911 -21.882 16.812 1.00 51.16 91 LYS A C 1
ATOM 751 O O . LYS A 1 91 ? 56.761 -22.707 17.140 1.00 51.16 91 LYS A O 1
ATOM 756 N N . LYS A 1 92 ? 56.210 -20.601 16.590 1.00 35.12 92 LYS A N 1
ATOM 757 C CA . LYS A 1 92 ? 57.430 -19.979 17.126 1.00 35.12 92 LYS A CA 1
ATOM 758 C C . LYS A 1 92 ? 57.174 -19.519 18.561 1.00 35.12 92 LYS A C 1
ATOM 760 O O . LYS A 1 92 ? 56.144 -18.924 18.856 1.00 35.12 92 LYS A O 1
ATOM 765 N N . GLY A 1 93 ? 58.093 -19.904 19.445 1.00 40.53 93 GLY A N 1
ATOM 766 C CA . GLY A 1 93 ? 57.976 -19.788 20.894 1.00 40.53 93 GLY A CA 1
ATOM 767 C C . GLY A 1 93 ? 57.787 -18.359 21.397 1.00 40.53 93 GLY A C 1
ATOM 768 O O . GLY A 1 93 ? 58.358 -17.412 20.860 1.00 40.53 93 GLY A O 1
ATOM 769 N N . ASN A 1 94 ? 56.992 -18.249 22.463 1.00 36.56 94 ASN A N 1
ATOM 770 C CA . ASN A 1 94 ? 56.769 -17.037 23.240 1.00 36.56 94 ASN A CA 1
ATOM 771 C C . ASN A 1 94 ? 58.095 -16.367 23.610 1.00 36.56 94 ASN A C 1
ATOM 773 O O . ASN A 1 94 ? 58.857 -16.894 24.417 1.00 36.56 94 ASN A O 1
ATOM 777 N N . THR A 1 95 ? 58.3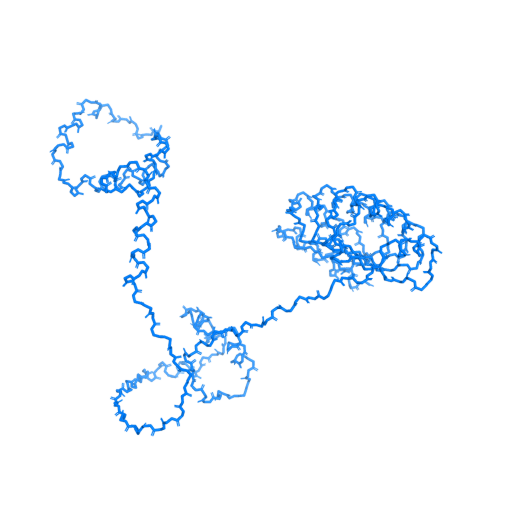07 -15.156 23.107 1.00 33.88 95 THR A N 1
ATOM 778 C CA . THR A 1 95 ? 58.985 -14.129 23.898 1.00 33.88 95 THR A CA 1
ATOM 779 C C . THR A 1 95 ? 57.894 -13.178 24.356 1.00 33.88 95 THR A C 1
A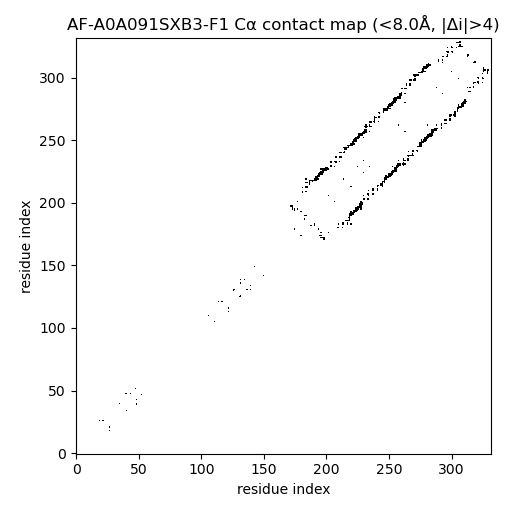TOM 781 O O . THR A 1 95 ? 57.479 -12.288 23.620 1.00 33.88 95 THR A O 1
ATOM 784 N N . THR A 1 96 ? 57.353 -13.439 25.543 1.00 32.50 96 THR A N 1
ATOM 785 C CA . THR A 1 96 ? 56.428 -12.524 26.205 1.00 32.50 96 THR A CA 1
ATOM 786 C C . THR A 1 96 ? 57.217 -11.267 26.561 1.00 32.50 96 THR A C 1
ATOM 788 O O . THR A 1 96 ? 58.026 -11.287 27.486 1.00 32.50 96 THR A O 1
ATOM 791 N N . LEU A 1 97 ? 57.007 -10.177 25.824 1.00 37.34 97 LEU A N 1
ATOM 792 C CA . LEU A 1 97 ? 57.279 -8.849 26.358 1.00 37.34 97 LEU A CA 1
ATOM 793 C C . LEU A 1 97 ? 56.191 -8.587 27.399 1.00 37.34 97 LEU A C 1
ATOM 795 O O . LEU A 1 97 ? 55.012 -8.500 27.066 1.00 37.34 97 LEU A O 1
ATOM 799 N N . SER A 1 98 ? 56.588 -8.556 28.666 1.00 34.28 98 SER A N 1
ATOM 800 C CA . SER A 1 98 ? 55.731 -8.207 29.793 1.00 34.28 98 SER A CA 1
ATOM 801 C C . SER A 1 98 ? 55.278 -6.753 29.657 1.00 34.28 98 SER A C 1
ATOM 803 O O . SER A 1 98 ? 55.987 -5.837 30.074 1.00 34.28 98 SER A O 1
ATOM 805 N N . GLY A 1 99 ? 54.114 -6.546 29.043 1.00 37.59 99 GLY A N 1
ATOM 806 C CA . GLY A 1 99 ? 53.346 -5.322 29.220 1.00 37.59 99 GLY A CA 1
ATOM 807 C C . GLY A 1 99 ? 52.892 -5.256 30.672 1.00 37.59 99 GLY A C 1
ATOM 808 O O . GLY A 1 99 ? 52.334 -6.220 31.193 1.00 37.59 99 GLY A O 1
ATOM 809 N N . VAL A 1 100 ? 53.203 -4.153 31.341 1.00 35.91 100 VAL A N 1
ATOM 810 C CA . VAL A 1 100 ? 52.710 -3.867 32.685 1.00 35.91 100 VAL A CA 1
ATOM 811 C C . VAL A 1 100 ? 51.194 -3.709 32.575 1.00 35.91 100 VAL A C 1
ATOM 813 O O . VAL A 1 100 ? 50.721 -2.743 31.984 1.00 35.91 100 VAL A O 1
ATOM 816 N N . GLU A 1 101 ? 50.430 -4.670 33.094 1.00 41.84 101 GLU A N 1
ATOM 817 C CA . GLU A 1 101 ? 49.025 -4.432 33.421 1.00 41.84 101 GLU A CA 1
ATOM 818 C C . GLU A 1 101 ? 49.009 -3.422 34.571 1.00 41.84 101 GLU A C 1
ATOM 820 O O . GLU A 1 101 ? 49.269 -3.769 35.727 1.00 41.84 101 GLU A O 1
ATOM 825 N N . GLU A 1 102 ? 48.750 -2.153 34.259 1.00 43.22 102 GLU A N 1
ATOM 826 C CA . GLU A 1 102 ? 48.325 -1.197 35.274 1.00 43.22 102 GLU A CA 1
ATOM 827 C C . GLU A 1 102 ? 46.977 -1.669 35.810 1.00 43.22 102 GLU A C 1
ATOM 829 O O . GLU A 1 102 ? 45.920 -1.490 35.206 1.00 43.22 102 GLU A O 1
ATOM 834 N N . LYS A 1 103 ? 47.032 -2.334 36.960 1.00 45.56 103 LYS A N 1
ATOM 835 C CA . LYS A 1 103 ? 45.859 -2.667 37.749 1.00 45.56 103 LYS A CA 1
ATOM 836 C C . LYS A 1 103 ? 45.317 -1.353 38.313 1.00 45.56 103 LYS A C 1
ATOM 838 O O . LYS A 1 103 ? 45.758 -0.901 39.366 1.00 45.56 103 LYS A O 1
ATOM 843 N N . LEU A 1 104 ? 44.410 -0.716 37.579 1.00 54.28 104 LEU A N 1
ATOM 844 C CA . LEU A 1 104 ? 43.624 0.409 38.075 1.00 54.28 104 LEU A CA 1
ATOM 845 C C . LEU A 1 104 ? 42.713 -0.123 39.187 1.00 54.28 104 LEU A C 1
ATOM 847 O O . LEU A 1 104 ? 41.662 -0.697 38.920 1.00 54.28 104 LEU A O 1
ATOM 851 N N . SER A 1 105 ? 43.165 -0.015 40.435 1.00 61.41 105 SER A N 1
ATOM 852 C CA . SER A 1 105 ? 42.313 -0.211 41.606 1.00 61.41 105 SER A CA 1
ATOM 853 C C . SER A 1 105 ? 41.428 1.017 41.745 1.00 61.41 105 SER A C 1
ATOM 855 O O . SER A 1 105 ? 41.950 2.129 41.858 1.00 61.41 105 SER A O 1
ATOM 857 N N . LEU A 1 106 ? 40.114 0.821 41.705 1.00 62.00 106 LEU A N 1
ATOM 858 C CA . LEU A 1 106 ? 39.171 1.889 42.000 1.00 62.00 106 LEU A CA 1
ATOM 859 C C . LEU A 1 106 ? 39.221 2.190 43.500 1.00 62.00 106 LEU A C 1
ATOM 861 O O . LEU A 1 106 ? 39.575 1.330 44.311 1.00 62.00 106 LEU A O 1
ATOM 865 N N . ASP A 1 107 ? 38.887 3.423 43.871 1.00 78.81 107 ASP A N 1
ATOM 866 C CA . ASP A 1 107 ? 38.753 3.760 45.282 1.00 78.81 107 ASP A CA 1
ATOM 867 C C . ASP A 1 107 ? 37.648 2.889 45.913 1.00 78.81 107 ASP A C 1
ATOM 869 O O . ASP A 1 107 ? 36.619 2.657 45.270 1.00 78.81 107 ASP A O 1
ATOM 873 N N . PRO A 1 108 ? 37.811 2.419 47.166 1.00 76.44 108 PRO A N 1
ATOM 874 C CA . PRO A 1 108 ? 36.875 1.481 47.798 1.00 76.44 108 PRO A CA 1
ATOM 875 C C . PRO A 1 108 ? 35.420 1.965 47.802 1.00 76.44 108 PRO A C 1
ATOM 877 O O . PRO A 1 108 ? 34.494 1.169 47.694 1.00 76.44 108 PRO A O 1
ATOM 880 N N . GLU A 1 109 ? 35.223 3.281 47.882 1.00 73.19 109 GLU A N 1
ATOM 881 C CA . GLU A 1 109 ? 33.907 3.924 47.877 1.00 73.19 109 GLU A CA 1
ATOM 882 C C . GLU A 1 109 ? 33.229 3.854 46.494 1.00 73.19 109 GLU A C 1
ATOM 884 O O . GLU A 1 109 ? 32.015 3.685 46.404 1.00 73.19 109 GLU A O 1
ATOM 889 N N . LEU A 1 110 ? 34.007 3.898 45.403 1.00 71.50 110 LEU A N 1
ATOM 890 C CA . LEU A 1 110 ? 33.496 3.685 44.045 1.00 71.50 110 LEU A CA 1
ATOM 891 C C . LEU A 1 110 ? 33.193 2.211 43.769 1.00 71.50 110 LEU A C 1
ATOM 893 O O . LEU A 1 110 ? 32.215 1.920 43.083 1.00 71.50 110 LEU A O 1
ATOM 897 N N . GLU A 1 111 ? 33.999 1.282 44.289 1.00 74.75 111 GLU A N 1
ATOM 898 C CA . GLU A 1 111 ? 33.704 -0.153 44.170 1.00 74.75 111 GLU A CA 1
ATOM 899 C C . GLU A 1 111 ? 32.416 -0.518 44.921 1.00 74.75 111 GLU A C 1
ATOM 901 O O . GLU A 1 111 ? 31.578 -1.259 44.401 1.00 74.75 111 GLU A O 1
ATOM 906 N N . GLU A 1 112 ? 32.204 0.048 46.110 1.00 76.19 112 GLU A N 1
ATOM 907 C CA . GLU A 1 112 ? 30.969 -0.133 46.880 1.00 76.19 112 GLU A CA 1
ATOM 908 C C . GLU A 1 112 ? 29.758 0.501 46.173 1.00 76.19 112 GLU A C 1
ATOM 910 O O . GLU A 1 112 ? 28.695 -0.116 46.081 1.00 76.19 112 GLU A O 1
ATOM 915 N N . ALA A 1 113 ? 29.918 1.691 45.584 1.00 75.00 113 ALA A N 1
ATOM 916 C CA . ALA A 1 113 ? 28.863 2.339 44.804 1.00 75.00 113 ALA A CA 1
ATOM 917 C C . ALA A 1 113 ? 28.497 1.547 43.533 1.00 75.00 113 ALA A C 1
ATOM 919 O O . ALA A 1 113 ? 27.320 1.373 43.234 1.00 75.00 113 ALA A O 1
ATOM 920 N N . LEU A 1 114 ? 29.484 1.011 42.807 1.00 72.19 114 LEU A N 1
ATOM 921 C CA . LEU A 1 114 ? 29.246 0.201 41.605 1.00 72.19 114 LEU A CA 1
ATOM 922 C C . LEU A 1 114 ? 28.620 -1.160 41.922 1.00 72.19 114 LEU A C 1
ATOM 924 O O . LEU A 1 114 ? 27.837 -1.667 41.125 1.00 72.19 114 LEU A O 1
ATOM 928 N N . THR A 1 115 ? 28.952 -1.757 43.069 1.00 74.50 115 THR A N 1
ATOM 929 C CA . THR A 1 115 ? 28.371 -3.043 43.498 1.00 74.50 115 THR A CA 1
ATOM 930 C C . THR A 1 115 ? 26.980 -2.905 44.116 1.00 74.50 115 THR A C 1
ATOM 932 O O . THR A 1 115 ? 26.242 -3.889 44.153 1.00 74.50 115 THR A O 1
ATOM 935 N N . SER A 1 116 ? 26.610 -1.710 44.583 1.00 77.00 116 SER A N 1
ATOM 936 C CA . SER A 1 116 ? 25.282 -1.412 45.137 1.00 77.00 116 SER A CA 1
ATOM 937 C C . SER A 1 116 ? 24.316 -0.750 44.146 1.00 77.00 116 SER A C 1
ATOM 939 O O . SER A 1 116 ? 23.117 -0.707 44.428 1.00 77.00 116 SER A O 1
ATOM 941 N N . ALA A 1 117 ? 24.804 -0.270 42.996 1.00 77.56 117 ALA A N 1
ATOM 942 C CA . ALA A 1 117 ? 23.987 0.333 41.946 1.00 77.56 117 ALA A CA 1
ATOM 943 C C . ALA A 1 117 ? 23.000 -0.668 41.323 1.00 77.56 117 ALA A C 1
ATOM 945 O O . ALA A 1 117 ? 23.314 -1.841 41.109 1.00 77.56 117 ALA A O 1
ATOM 946 N N . THR A 1 118 ? 21.801 -0.191 40.996 1.00 75.19 118 THR A N 1
ATOM 947 C CA . THR A 1 118 ? 20.791 -0.983 40.280 1.00 75.19 118 THR A CA 1
ATOM 948 C C . THR A 1 118 ? 21.114 -1.093 38.786 1.00 75.19 118 THR A C 1
ATOM 950 O O . THR A 1 118 ? 21.736 -0.200 38.211 1.00 75.19 118 THR A O 1
ATOM 953 N N . ASP A 1 119 ? 20.638 -2.152 38.119 1.00 72.75 119 ASP A N 1
ATOM 954 C CA . ASP A 1 119 ? 20.873 -2.381 36.679 1.00 72.75 119 ASP A CA 1
ATOM 955 C C . ASP A 1 119 ? 20.446 -1.187 35.801 1.00 72.75 119 ASP A C 1
ATOM 957 O O . ASP A 1 119 ? 21.070 -0.890 34.782 1.00 72.75 119 ASP A O 1
ATOM 961 N N . THR A 1 120 ? 19.403 -0.462 36.218 1.00 70.75 120 THR A N 1
ATOM 962 C CA . THR A 1 120 ? 18.934 0.771 35.571 1.00 70.75 120 THR A CA 1
ATOM 963 C C . THR A 1 120 ? 19.923 1.926 35.701 1.00 70.75 120 THR A C 1
ATOM 965 O O . THR A 1 120 ? 20.203 2.598 34.713 1.00 70.75 120 THR A O 1
ATOM 968 N N . GLU A 1 121 ? 20.502 2.132 36.885 1.00 75.06 121 GLU A N 1
ATOM 969 C CA . GLU A 1 121 ? 21.496 3.189 37.116 1.00 75.06 121 GLU A CA 1
ATOM 970 C C . GLU A 1 121 ? 22.807 2.877 36.392 1.00 75.06 121 GLU A C 1
ATOM 972 O O . GLU A 1 121 ? 23.443 3.770 35.831 1.00 75.06 121 GLU A O 1
ATOM 977 N N . LEU A 1 122 ? 23.184 1.597 36.338 1.00 75.75 122 LEU A N 1
ATOM 978 C CA . LEU A 1 122 ? 24.345 1.141 35.581 1.00 75.75 122 LEU A CA 1
ATOM 979 C C . LEU A 1 122 ? 24.144 1.344 34.070 1.00 75.75 122 LEU A C 1
ATOM 981 O O . LEU A 1 122 ? 25.074 1.753 33.371 1.00 75.75 122 LEU A O 1
ATOM 985 N N . GLY A 1 123 ? 22.923 1.118 33.576 1.00 64.38 123 GLY A N 1
ATOM 986 C CA . GLY A 1 123 ? 22.520 1.406 32.199 1.00 64.38 123 GLY A CA 1
ATOM 987 C C . GLY A 1 123 ? 22.581 2.897 31.853 1.00 64.38 123 GLY A C 1
ATOM 988 O O . GLY A 1 123 ? 23.130 3.260 30.810 1.00 64.38 123 GLY A O 1
ATOM 989 N N . ASP A 1 124 ? 22.098 3.765 32.742 1.00 72.81 124 ASP A N 1
ATOM 990 C CA . ASP A 1 124 ? 22.161 5.220 32.563 1.00 72.81 124 ASP A CA 1
ATOM 991 C C . ASP A 1 124 ? 23.608 5.732 32.593 1.00 72.81 124 ASP A C 1
ATOM 993 O O . ASP A 1 124 ? 24.006 6.529 31.741 1.00 72.81 124 ASP A O 1
ATOM 997 N N . LEU A 1 125 ? 24.440 5.221 33.506 1.00 72.50 125 LEU A N 1
ATOM 998 C CA . LEU A 1 125 ? 25.874 5.520 33.536 1.00 72.50 125 LEU A CA 1
ATOM 999 C C . LEU A 1 125 ? 26.574 5.061 32.251 1.00 72.50 125 LEU A C 1
ATOM 1001 O O . LEU A 1 125 ? 27.383 5.806 31.697 1.00 72.50 125 LEU A O 1
ATOM 1005 N N . ALA A 1 126 ? 26.242 3.875 31.736 1.00 68.25 126 ALA A N 1
ATOM 1006 C CA . ALA A 1 126 ? 26.781 3.369 30.476 1.00 68.25 126 ALA A CA 1
ATOM 1007 C C . ALA A 1 126 ? 26.376 4.232 29.272 1.00 68.25 126 ALA A C 1
ATOM 1009 O O . ALA A 1 126 ? 27.195 4.458 28.375 1.00 68.25 126 ALA A O 1
ATOM 1010 N N . ALA A 1 127 ? 25.147 4.751 29.270 1.00 67.69 127 ALA A N 1
ATOM 1011 C CA . ALA A 1 127 ? 24.666 5.686 28.261 1.00 67.69 127 ALA A CA 1
ATOM 1012 C C . ALA A 1 127 ? 25.379 7.047 28.353 1.00 67.69 127 ALA A C 1
ATOM 1014 O O . ALA A 1 127 ? 25.827 7.569 27.331 1.00 67.69 127 ALA A O 1
ATOM 1015 N N . ILE A 1 128 ? 25.559 7.591 29.564 1.00 73.69 128 ILE A N 1
ATOM 1016 C CA . ILE A 1 128 ? 26.272 8.858 29.809 1.00 73.69 128 ILE A CA 1
ATOM 1017 C C . ILE A 1 128 ? 27.749 8.752 29.401 1.00 73.69 128 ILE A C 1
ATOM 1019 O O . ILE A 1 128 ? 28.292 9.676 28.798 1.00 73.69 128 ILE A O 1
ATOM 1023 N N . LEU A 1 129 ? 28.390 7.614 29.679 1.00 70.31 129 LEU A N 1
ATOM 1024 C CA . LEU A 1 129 ? 29.774 7.321 29.290 1.00 70.31 129 LEU A CA 1
ATOM 1025 C C . LEU A 1 129 ? 29.921 6.950 27.801 1.00 70.31 129 LEU A C 1
ATOM 1027 O O . LEU A 1 129 ? 31.039 6.752 27.329 1.00 70.31 129 LEU A O 1
ATOM 1031 N N . GLY A 1 130 ? 28.817 6.842 27.052 1.00 62.69 130 GLY A N 1
ATOM 1032 C CA . GLY A 1 130 ? 28.822 6.510 25.626 1.00 62.69 130 GLY A CA 1
ATOM 1033 C C . GLY A 1 130 ? 29.257 5.074 25.311 1.00 62.69 130 GLY A C 1
ATOM 1034 O O . GLY A 1 130 ? 29.643 4.787 24.175 1.00 62.69 130 GLY A O 1
ATOM 1035 N N . MET A 1 131 ? 29.196 4.156 26.283 1.00 62.38 131 MET A N 1
ATOM 1036 C CA . MET A 1 131 ? 29.636 2.763 26.115 1.00 62.38 131 MET A CA 1
ATOM 1037 C C . MET A 1 131 ? 28.768 1.972 25.129 1.00 62.38 131 MET A C 1
ATOM 1039 O O . MET A 1 131 ? 29.249 1.019 24.519 1.00 62.38 131 MET A O 1
ATOM 1043 N N . SER A 1 132 ? 27.531 2.409 24.882 1.00 58.62 132 SER A N 1
ATOM 1044 C CA . SER A 1 132 ? 26.655 1.861 23.837 1.00 58.62 132 SER A CA 1
ATOM 1045 C C . SER A 1 132 ? 27.235 1.982 22.421 1.00 58.62 132 SER A C 1
ATOM 1047 O O . SER A 1 132 ? 26.820 1.246 21.534 1.00 58.62 132 SER A O 1
ATOM 1049 N N . ASN A 1 133 ? 28.207 2.875 22.200 1.00 60.62 133 ASN A N 1
ATOM 1050 C CA . ASN A 1 133 ? 28.912 3.005 20.920 1.00 60.62 133 ASN A CA 1
ATOM 1051 C C . ASN A 1 133 ? 30.161 2.111 20.826 1.00 60.62 133 ASN A C 1
ATOM 1053 O O . ASN A 1 133 ? 30.716 1.944 19.742 1.00 60.62 133 ASN A O 1
ATOM 1057 N N . LEU A 1 134 ? 30.630 1.569 21.955 1.00 57.88 134 LEU A N 1
ATOM 1058 C CA . LEU A 1 134 ? 31.814 0.705 22.036 1.00 57.88 134 LEU A CA 1
ATOM 1059 C C . LEU A 1 134 ? 31.460 -0.783 21.929 1.00 57.88 134 LEU A C 1
ATOM 1061 O O . LEU A 1 134 ? 32.338 -1.618 21.723 1.00 57.88 134 LEU A O 1
ATOM 1065 N N . ILE A 1 135 ? 30.177 -1.105 22.066 1.00 57.59 135 ILE A N 1
ATOM 1066 C CA . ILE A 1 135 ? 29.640 -2.458 22.116 1.00 57.59 135 ILE A CA 1
ATOM 1067 C C . ILE A 1 135 ? 28.623 -2.592 20.976 1.00 57.59 135 ILE A C 1
ATOM 1069 O O . ILE A 1 135 ? 27.843 -1.682 20.713 1.00 57.59 135 ILE A O 1
ATOM 1073 N N . THR A 1 136 ? 28.628 -3.716 20.259 1.00 60.16 136 THR A N 1
ATOM 1074 C CA . THR A 1 136 ? 27.596 -3.957 19.229 1.00 60.16 136 THR A CA 1
ATOM 1075 C C . THR A 1 136 ? 26.238 -4.217 19.888 1.00 60.16 136 THR A C 1
ATOM 1077 O O . THR A 1 136 ? 26.188 -4.830 20.950 1.00 60.16 136 THR A O 1
ATOM 1080 N N . ASN A 1 137 ? 25.123 -3.833 19.246 1.00 57.44 137 ASN A N 1
ATOM 1081 C CA . ASN A 1 137 ? 23.762 -4.066 19.776 1.00 57.44 137 ASN A CA 1
ATOM 1082 C C . ASN A 1 137 ? 23.535 -5.515 20.255 1.00 57.44 137 ASN A C 1
ATOM 1084 O O . ASN A 1 137 ? 22.842 -5.739 21.242 1.00 57.44 137 ASN A O 1
ATOM 1088 N N . ASN A 1 138 ? 24.169 -6.490 19.594 1.00 59.25 138 ASN A N 1
ATOM 1089 C CA . ASN A 1 138 ? 24.111 -7.900 19.977 1.00 59.25 138 ASN A CA 1
ATOM 1090 C C . ASN A 1 138 ? 24.783 -8.175 21.334 1.00 59.25 138 ASN A C 1
ATOM 1092 O O . ASN A 1 138 ? 24.196 -8.815 22.196 1.00 59.25 138 ASN A O 1
ATOM 1096 N N . GLN A 1 139 ? 25.985 -7.634 21.546 1.00 58.03 139 GLN A N 1
ATOM 1097 C CA . GLN A 1 139 ? 26.717 -7.755 22.810 1.00 58.03 139 GLN A CA 1
ATOM 1098 C C . GLN A 1 139 ? 26.000 -7.017 23.954 1.00 58.03 139 GLN A C 1
ATOM 1100 O O . GLN A 1 139 ? 26.044 -7.468 25.092 1.00 58.03 139 GLN A O 1
ATOM 1105 N N . PHE A 1 140 ? 25.307 -5.910 23.662 1.00 58.62 140 PHE A N 1
ATOM 1106 C CA . PHE A 1 140 ? 24.484 -5.202 24.646 1.00 58.62 140 PHE A CA 1
ATOM 1107 C C . PHE A 1 140 ? 23.245 -6.020 25.055 1.00 58.62 140 PHE A C 1
ATOM 1109 O O . PHE A 1 140 ? 22.961 -6.156 26.244 1.00 58.62 140 PHE A O 1
ATOM 1116 N N . CYS A 1 141 ? 22.534 -6.622 24.094 1.00 53.31 141 CYS A N 1
ATOM 1117 C CA . CYS A 1 141 ? 21.380 -7.482 24.378 1.00 53.31 141 CYS A CA 1
ATOM 1118 C C . CYS A 1 141 ? 21.742 -8.750 25.166 1.00 53.31 141 CYS A C 1
ATOM 1120 O O . CYS A 1 141 ? 20.986 -9.120 26.063 1.00 53.31 141 CYS A O 1
ATOM 1122 N N . ASP A 1 142 ? 22.883 -9.385 24.882 1.00 53.97 142 ASP A N 1
ATOM 1123 C CA . ASP A 1 142 ? 23.336 -10.575 25.622 1.00 53.97 142 ASP A CA 1
ATOM 1124 C C . ASP A 1 142 ? 23.608 -10.267 27.109 1.00 53.97 142 ASP A C 1
ATOM 1126 O O . ASP A 1 142 ? 23.331 -11.098 27.979 1.00 53.97 142 ASP A O 1
ATOM 1130 N N . VAL A 1 143 ? 24.081 -9.051 27.411 1.00 54.44 143 VAL A N 1
ATOM 1131 C CA . VAL A 1 143 ? 24.334 -8.569 28.780 1.00 54.44 143 VAL A CA 1
ATOM 1132 C C . VAL A 1 143 ? 23.033 -8.225 29.507 1.00 54.44 143 VAL A C 1
ATOM 1134 O O . VAL A 1 143 ? 22.847 -8.629 30.650 1.00 54.44 143 VAL A O 1
ATOM 1137 N N . VAL A 1 144 ? 22.108 -7.521 28.848 1.00 53.56 144 VAL A N 1
ATOM 1138 C CA . VAL A 1 144 ? 20.838 -7.090 29.466 1.00 53.56 144 VAL A CA 1
ATOM 1139 C C . VAL A 1 144 ? 19.842 -8.253 29.621 1.00 53.56 144 VAL A C 1
ATOM 1141 O O . VAL A 1 144 ? 18.995 -8.230 30.511 1.00 53.56 144 VAL A O 1
ATOM 1144 N N . GLY A 1 145 ? 19.930 -9.289 28.781 1.00 47.16 145 GLY A N 1
ATOM 1145 C CA . GLY A 1 145 ? 19.029 -10.447 28.814 1.00 47.16 145 GLY A CA 1
ATOM 1146 C C . GLY A 1 145 ? 19.417 -11.558 29.797 1.00 47.16 145 GLY A C 1
ATOM 1147 O O . GLY A 1 145 ? 18.594 -12.431 30.080 1.00 47.16 145 GLY A O 1
ATOM 1148 N N . SER A 1 146 ? 20.644 -11.553 30.321 1.00 50.81 146 SER A N 1
ATOM 1149 C CA . SER A 1 146 ? 21.175 -12.659 31.124 1.00 50.81 146 SER A CA 1
ATOM 1150 C C . SER A 1 146 ? 21.097 -12.356 32.619 1.00 50.81 146 SER A C 1
ATOM 1152 O O . SER A 1 146 ? 22.031 -11.841 33.219 1.00 50.81 146 SER A O 1
ATOM 1154 N N . SER A 1 147 ? 20.002 -12.761 33.267 1.00 45.75 147 SER A N 1
ATOM 1155 C CA . SER A 1 147 ? 19.842 -12.678 34.730 1.00 45.75 147 SER A CA 1
ATOM 1156 C C . SER A 1 147 ? 20.731 -13.654 35.523 1.00 45.75 147 SER A C 1
ATOM 1158 O O . SER A 1 147 ? 20.629 -13.724 36.744 1.00 45.75 147 SER A O 1
ATOM 1160 N N . ASN A 1 148 ? 21.582 -14.436 34.851 1.00 42.25 148 ASN A N 1
ATOM 1161 C CA . ASN A 1 148 ? 22.471 -15.417 35.465 1.00 42.25 148 ASN A CA 1
ATOM 1162 C C . ASN A 1 148 ? 23.914 -15.188 35.012 1.00 42.25 148 ASN A C 1
ATOM 1164 O O . ASN A 1 148 ? 24.325 -15.753 34.008 1.00 42.25 148 ASN A O 1
ATOM 1168 N N . GLY A 1 149 ? 24.674 -14.446 35.821 1.00 41.22 149 GLY A N 1
ATOM 1169 C CA . GLY A 1 149 ? 26.132 -14.534 35.891 1.00 41.22 149 GLY A CA 1
ATOM 1170 C C . GLY A 1 149 ? 26.892 -14.020 34.668 1.00 41.22 149 GLY A C 1
ATOM 1171 O O . GLY A 1 149 ? 26.828 -14.580 33.584 1.00 41.22 149 GLY A O 1
ATOM 1172 N N . ILE A 1 150 ? 27.704 -12.991 34.896 1.00 43.56 150 ILE A N 1
ATOM 1173 C CA . ILE A 1 150 ? 28.736 -12.520 33.970 1.00 43.56 150 ILE A CA 1
ATOM 1174 C C . ILE A 1 150 ? 29.653 -13.705 33.632 1.00 43.56 150 ILE A C 1
ATOM 1176 O O . ILE A 1 150 ? 30.469 -14.115 34.465 1.00 43.56 150 ILE A O 1
ATOM 1180 N N . ASP A 1 151 ? 29.523 -14.265 32.429 1.00 41.97 151 ASP A N 1
ATOM 1181 C CA . ASP A 1 151 ? 30.545 -15.159 31.902 1.00 41.97 151 ASP A CA 1
ATOM 1182 C C . ASP A 1 151 ? 31.837 -14.344 31.790 1.00 41.97 151 ASP A C 1
ATOM 1184 O O . ASP A 1 151 ? 31.880 -13.263 31.203 1.00 41.97 151 ASP A O 1
ATOM 1188 N N . LYS A 1 152 ? 32.896 -14.848 32.427 1.00 44.94 152 LYS A N 1
ATOM 1189 C CA . LYS A 1 152 ? 34.235 -14.242 32.533 1.00 44.94 152 LYS A CA 1
ATOM 1190 C C . LYS A 1 152 ? 34.993 -14.191 31.199 1.00 44.94 152 LYS A C 1
ATOM 1192 O O . LYS A 1 152 ? 36.223 -14.161 31.194 1.00 44.94 152 LYS A O 1
ATOM 1197 N N . ASP A 1 153 ? 34.294 -14.171 30.076 1.00 45.75 153 ASP A N 1
ATOM 1198 C CA . ASP A 1 153 ? 34.913 -13.938 28.786 1.00 45.75 153 ASP A CA 1
ATOM 1199 C C . ASP A 1 153 ? 35.092 -12.431 28.622 1.00 45.75 153 ASP A C 1
ATOM 1201 O O . ASP A 1 153 ? 34.187 -11.689 28.244 1.00 45.75 153 ASP A O 1
ATOM 1205 N N . SER A 1 154 ? 36.297 -11.988 28.998 1.00 48.56 154 SER A N 1
ATOM 1206 C CA . SER A 1 154 ? 36.846 -10.660 28.749 1.00 48.56 154 SER A CA 1
ATOM 1207 C C . SER A 1 154 ? 36.309 -10.059 27.457 1.00 48.56 154 SER A C 1
ATOM 1209 O O . SER A 1 154 ? 36.376 -10.700 26.407 1.00 48.56 154 SER A O 1
ATOM 1211 N N . PHE A 1 155 ? 35.880 -8.797 27.533 1.00 48.66 155 PHE A N 1
ATOM 1212 C CA . PHE A 1 155 ? 35.615 -7.942 26.381 1.00 48.66 155 PHE A CA 1
ATOM 1213 C C . PHE A 1 155 ? 36.710 -8.133 25.325 1.00 48.66 155 PHE A C 1
ATOM 1215 O O . PHE A 1 155 ? 37.815 -7.597 25.433 1.00 48.66 155 PHE A O 1
ATOM 1222 N N . SER A 1 156 ? 36.434 -8.926 24.291 1.00 51.56 156 SER A N 1
ATOM 1223 C CA . SER A 1 156 ? 37.330 -8.982 23.153 1.00 51.56 156 SER A CA 1
ATOM 1224 C C . SER A 1 156 ? 37.083 -7.700 22.369 1.00 51.56 156 SER A C 1
ATOM 1226 O O . SER A 1 156 ? 36.116 -7.625 21.614 1.00 51.56 156 SER A O 1
ATOM 1228 N N . ASN A 1 157 ? 37.969 -6.711 22.508 1.00 52.81 157 ASN A N 1
ATOM 1229 C CA . ASN A 1 157 ? 37.983 -5.457 21.729 1.00 52.81 157 ASN A CA 1
ATOM 1230 C C . ASN A 1 157 ? 38.129 -5.669 20.203 1.00 52.81 157 ASN A C 1
ATOM 1232 O O . ASN A 1 157 ? 38.331 -4.727 19.442 1.00 52.81 157 ASN A O 1
ATOM 1236 N N . ILE A 1 158 ? 38.056 -6.914 19.730 1.00 54.84 158 ILE A N 1
ATOM 1237 C CA . ILE A 1 158 ? 38.063 -7.260 18.319 1.00 54.84 158 ILE A CA 1
ATOM 1238 C C . ILE A 1 158 ? 36.623 -7.157 17.824 1.00 54.84 158 ILE A C 1
ATOM 1240 O O . ILE A 1 158 ? 35.877 -8.139 17.822 1.00 54.84 158 ILE A O 1
ATOM 1244 N N . VAL A 1 159 ? 36.247 -5.960 17.373 1.00 56.06 159 VAL A N 1
ATOM 1245 C CA . VAL A 1 159 ? 35.061 -5.766 16.535 1.00 56.06 159 VAL A CA 1
ATOM 1246 C C . VAL A 1 159 ? 35.291 -6.559 15.250 1.00 56.06 159 VAL A C 1
ATOM 1248 O O . VAL A 1 159 ? 36.027 -6.144 14.354 1.00 56.06 159 VAL A O 1
ATOM 1251 N N . LYS A 1 160 ? 34.723 -7.765 15.177 1.00 66.12 160 LYS A N 1
ATOM 1252 C CA . LYS A 1 160 ? 34.717 -8.542 13.938 1.00 66.12 160 LYS A CA 1
ATOM 1253 C C . LYS A 1 160 ? 33.728 -7.860 13.005 1.00 66.12 160 LYS A C 1
ATOM 1255 O O . LYS A 1 160 ? 32.554 -7.756 13.346 1.00 66.12 160 LYS A O 1
ATOM 1260 N N . GLY A 1 161 ? 34.206 -7.399 11.849 1.00 67.81 161 GLY A N 1
ATOM 1261 C CA . GLY A 1 161 ? 33.321 -6.908 10.797 1.00 67.81 161 GLY A CA 1
ATOM 1262 C C . GLY A 1 161 ? 32.243 -7.949 10.504 1.00 67.81 161 GLY A C 1
ATOM 1263 O O . GLY A 1 161 ? 32.537 -9.149 10.449 1.00 67.81 161 GLY A O 1
ATOM 1264 N N . GLU A 1 162 ? 31.000 -7.495 10.372 1.00 74.12 162 GLU A N 1
ATOM 1265 C CA . GLU A 1 162 ? 29.882 -8.366 10.035 1.00 74.12 162 GLU A CA 1
ATOM 1266 C C . GLU A 1 162 ? 30.216 -9.103 8.735 1.00 74.12 162 GLU A C 1
ATOM 1268 O O . GLU A 1 162 ? 30.611 -8.499 7.733 1.00 74.12 162 GLU A O 1
ATOM 1273 N N . LYS A 1 163 ? 30.154 -10.438 8.764 1.00 77.12 163 LYS A N 1
ATOM 1274 C CA . LYS A 1 163 ? 30.404 -11.229 7.560 1.00 77.12 163 LYS A CA 1
ATOM 1275 C C . LYS A 1 163 ? 29.292 -10.900 6.579 1.00 77.12 163 LYS A C 1
ATOM 1277 O O . LYS A 1 163 ? 28.149 -11.266 6.831 1.00 77.12 163 LYS A O 1
ATOM 1282 N N . MET A 1 164 ? 29.641 -10.240 5.475 1.00 73.75 164 MET A N 1
ATOM 1283 C CA . MET A 1 164 ? 28.699 -9.968 4.399 1.00 73.75 164 MET A CA 1
ATOM 1284 C C . MET A 1 164 ? 28.070 -11.293 3.968 1.00 73.75 164 MET A C 1
ATOM 1286 O O . MET A 1 164 ? 28.749 -12.170 3.426 1.00 73.75 164 MET A O 1
ATOM 1290 N N . LEU A 1 165 ? 26.782 -11.457 4.261 1.00 82.00 165 LEU A N 1
ATOM 1291 C CA . LEU A 1 165 ? 26.019 -12.560 3.710 1.00 82.00 165 LEU A CA 1
ATOM 1292 C C . LEU A 1 165 ? 25.935 -12.308 2.201 1.00 82.00 165 LEU A C 1
ATOM 1294 O O . LEU A 1 165 ? 25.526 -11.213 1.801 1.00 82.00 165 LEU A O 1
ATOM 1298 N N . PRO A 1 166 ? 26.364 -13.257 1.352 1.00 81.50 166 PRO A N 1
ATOM 1299 C CA . PRO A 1 166 ? 26.194 -13.106 -0.082 1.00 81.50 166 PRO A CA 1
ATOM 1300 C C . PRO A 1 166 ? 24.700 -12.953 -0.368 1.00 81.50 166 PRO A C 1
ATOM 1302 O O . PRO A 1 166 ? 23.898 -13.816 -0.009 1.00 81.50 166 PRO A O 1
ATOM 1305 N N . VAL A 1 167 ? 24.326 -11.831 -0.981 1.00 79.81 167 VAL A N 1
ATOM 1306 C CA . VAL A 1 167 ? 22.965 -11.623 -1.473 1.00 79.81 167 VAL A CA 1
ATOM 1307 C C . VAL A 1 167 ? 22.829 -12.485 -2.719 1.00 79.81 167 VAL A C 1
ATOM 1309 O O . VAL A 1 167 ? 23.447 -12.204 -3.744 1.00 79.81 167 VAL A O 1
ATOM 1312 N N . PHE A 1 168 ? 22.088 -13.582 -2.607 1.00 81.25 168 PHE A N 1
ATOM 1313 C CA . PHE A 1 168 ? 21.727 -14.392 -3.762 1.00 81.25 168 PHE A CA 1
ATOM 1314 C C . PHE A 1 168 ? 20.542 -13.733 -4.463 1.00 81.25 168 PHE A C 1
ATOM 1316 O O . PHE A 1 168 ? 19.558 -13.389 -3.810 1.00 81.25 168 PHE A O 1
ATOM 1323 N N . ASP A 1 169 ? 20.632 -13.570 -5.782 1.00 81.75 169 ASP A N 1
ATOM 1324 C CA . ASP A 1 169 ? 19.498 -13.109 -6.577 1.00 81.75 169 ASP A CA 1
ATOM 1325 C C . ASP A 1 169 ? 18.377 -14.153 -6.503 1.00 81.75 169 ASP A C 1
ATOM 1327 O O . ASP A 1 169 ? 18.548 -15.310 -6.903 1.00 81.75 169 ASP A O 1
ATOM 1331 N N . GLU A 1 170 ? 17.220 -13.749 -5.979 1.00 80.94 170 GLU A N 1
ATOM 1332 C CA . GLU A 1 170 ? 16.022 -14.581 -6.016 1.00 80.94 170 GLU A CA 1
ATOM 1333 C C . GLU A 1 170 ? 15.582 -14.811 -7.473 1.00 80.94 170 GLU A C 1
ATOM 1335 O O . GLU A 1 170 ? 15.700 -13.909 -8.314 1.00 80.94 170 GLU A O 1
ATOM 1340 N N . PRO A 1 171 ? 15.061 -16.007 -7.808 1.00 87.19 171 PRO A N 1
ATOM 1341 C CA . PRO A 1 171 ? 14.550 -16.260 -9.146 1.00 87.19 171 PRO A CA 1
ATOM 1342 C C . PRO A 1 171 ? 13.401 -15.293 -9.480 1.00 87.19 171 PRO A C 1
ATOM 1344 O O . PRO A 1 171 ? 12.633 -14.906 -8.594 1.00 87.19 171 PRO A O 1
ATOM 1347 N N . PRO A 1 172 ? 13.238 -14.911 -10.760 1.00 89.62 172 PRO A N 1
ATOM 1348 C CA . PRO A 1 172 ? 12.136 -14.051 -11.169 1.00 89.62 172 PRO A CA 1
ATOM 1349 C C . PRO A 1 172 ? 10.789 -14.711 -10.856 1.00 89.62 172 PRO A C 1
ATOM 1351 O O . PRO A 1 172 ? 10.655 -15.935 -10.912 1.00 89.62 172 PRO A O 1
ATOM 1354 N N . ASN A 1 173 ? 9.778 -13.889 -10.561 1.00 92.56 173 ASN A N 1
ATOM 1355 C CA . ASN A 1 173 ? 8.424 -14.369 -10.293 1.00 92.56 173 ASN A CA 1
ATOM 1356 C C . ASN A 1 173 ? 7.916 -15.216 -11.485 1.00 92.56 173 ASN A C 1
ATOM 1358 O O . ASN A 1 173 ? 7.877 -14.705 -12.607 1.00 92.56 173 ASN A O 1
ATOM 1362 N N . PRO A 1 174 ? 7.530 -16.490 -11.266 1.00 93.12 174 PRO A N 1
ATOM 1363 C CA . PRO A 1 174 ? 7.153 -17.413 -12.338 1.00 93.12 174 PRO A CA 1
ATOM 1364 C C . PRO A 1 174 ? 5.731 -17.190 -12.879 1.00 93.12 174 PRO A C 1
ATOM 1366 O O . PRO A 1 174 ? 5.299 -17.916 -13.774 1.00 93.12 174 PRO A O 1
ATOM 1369 N N . THR A 1 175 ? 4.973 -16.241 -12.325 1.00 94.62 175 THR A N 1
ATOM 1370 C CA . THR A 1 175 ? 3.561 -16.027 -12.663 1.00 94.62 175 THR A CA 1
ATOM 1371 C C . THR A 1 175 ? 3.391 -15.567 -14.111 1.00 94.62 175 THR A C 1
ATOM 1373 O O . THR A 1 175 ? 3.933 -14.542 -14.524 1.00 94.62 175 THR A O 1
ATOM 1376 N N . ASN A 1 176 ? 2.581 -16.302 -14.877 1.00 95.88 176 ASN A N 1
ATOM 1377 C CA . ASN A 1 176 ? 2.181 -15.918 -16.228 1.00 95.88 176 ASN A CA 1
ATOM 1378 C C . ASN A 1 176 ? 1.056 -14.874 -16.163 1.00 95.88 176 ASN A C 1
ATOM 1380 O O . ASN A 1 176 ? -0.030 -15.152 -15.648 1.00 95.88 176 ASN A O 1
ATOM 1384 N N . VAL A 1 177 ? 1.317 -13.671 -16.672 1.00 95.94 177 VAL A N 1
ATOM 1385 C CA . VAL A 1 177 ? 0.419 -12.516 -16.538 1.00 95.94 177 VAL A CA 1
ATOM 1386 C C . VAL A 1 177 ? -0.871 -12.722 -17.336 1.00 95.94 177 VAL A C 1
ATOM 1388 O O . VAL A 1 177 ? -1.962 -12.531 -16.801 1.00 95.94 177 VAL A O 1
ATOM 1391 N N . GLU A 1 178 ? -0.768 -13.148 -18.591 1.00 95.44 178 GLU A N 1
ATOM 1392 C CA . GLU A 1 178 ? -1.902 -13.318 -19.500 1.00 95.44 178 GLU A CA 1
ATOM 1393 C C . GLU A 1 178 ? -2.823 -14.459 -19.057 1.00 95.44 178 GLU A C 1
ATOM 1395 O O . GLU A 1 178 ? -4.043 -14.291 -19.015 1.00 95.44 178 GLU A O 1
ATOM 1400 N N . GLU A 1 179 ? -2.247 -15.601 -18.675 1.00 96.69 179 GLU A N 1
ATOM 1401 C CA . GLU A 1 179 ? -3.012 -16.744 -18.172 1.00 96.69 179 GLU A CA 1
ATOM 1402 C C . GLU A 1 179 ? -3.729 -16.386 -16.867 1.00 96.69 179 GLU A C 1
ATOM 1404 O O . GLU A 1 179 ? -4.915 -16.675 -16.702 1.00 96.69 179 GLU A O 1
ATOM 1409 N N . THR A 1 180 ? -3.038 -15.705 -15.950 1.00 97.44 180 THR A N 1
ATOM 1410 C CA . THR A 1 180 ? -3.631 -15.293 -14.673 1.00 97.44 180 THR A CA 1
ATOM 1411 C C . THR A 1 180 ? -4.766 -14.299 -14.895 1.00 97.44 180 THR A C 1
ATOM 1413 O O . THR A 1 180 ? -5.833 -14.452 -14.303 1.00 97.44 180 THR A O 1
ATOM 1416 N N . LEU A 1 181 ? -4.588 -13.322 -15.789 1.00 97.56 181 LEU A N 1
ATOM 1417 C CA . LEU A 1 181 ? -5.646 -12.379 -16.151 1.00 97.56 181 LEU A CA 1
ATOM 1418 C C . LEU A 1 181 ? -6.871 -13.101 -16.720 1.00 97.56 181 LEU A C 1
ATOM 1420 O O . LEU A 1 181 ? -8.002 -12.776 -16.354 1.00 97.56 181 LEU A O 1
ATOM 1424 N N . GLN A 1 182 ? -6.656 -14.095 -17.583 1.00 97.62 182 GLN A N 1
ATOM 1425 C CA . GLN A 1 182 ? -7.742 -14.889 -18.146 1.00 97.62 182 GLN A CA 1
ATOM 1426 C C . GLN A 1 182 ? -8.479 -15.681 -17.059 1.00 97.62 182 GLN A C 1
ATOM 1428 O O . GLN A 1 182 ? -9.702 -15.624 -16.990 1.00 97.62 182 GLN A O 1
ATOM 1433 N N . ARG A 1 183 ? -7.759 -16.313 -16.127 1.00 97.75 183 ARG A N 1
ATOM 1434 C CA . ARG A 1 183 ? -8.366 -17.040 -14.999 1.00 97.75 183 ARG A CA 1
ATOM 1435 C C . ARG A 1 183 ? -9.177 -16.139 -14.064 1.00 97.75 183 ARG A C 1
ATOM 1437 O O . ARG A 1 183 ? -10.196 -16.576 -13.531 1.00 97.75 183 ARG A O 1
ATOM 1444 N N . ILE A 1 184 ? -8.764 -14.882 -13.881 1.00 97.69 184 ILE A N 1
ATOM 1445 C CA . ILE A 1 184 ? -9.554 -13.892 -13.131 1.00 97.69 184 ILE A CA 1
ATOM 1446 C C . ILE A 1 184 ? -10.845 -13.563 -13.884 1.00 97.69 184 ILE A C 1
ATOM 1448 O O . ILE A 1 184 ? -11.907 -13.553 -13.257 1.00 97.69 184 ILE A O 1
ATOM 1452 N N . LYS A 1 185 ? -10.759 -13.330 -15.204 1.00 97.19 185 LYS A N 1
ATOM 1453 C CA . LYS A 1 185 ? -11.917 -13.068 -16.081 1.00 97.19 185 LYS A CA 1
ATOM 1454 C C . LYS A 1 185 ? -12.898 -14.246 -16.099 1.00 97.19 185 LYS A C 1
ATOM 1456 O O . LYS A 1 185 ? -14.103 -14.025 -16.058 1.00 97.19 185 LYS A O 1
ATOM 1461 N N . ASP A 1 186 ? -12.387 -15.473 -16.068 1.00 97.56 186 ASP A N 1
ATOM 1462 C CA . ASP A 1 186 ? -13.184 -16.705 -16.020 1.00 97.56 186 ASP A CA 1
ATOM 1463 C C . ASP A 1 186 ? -13.731 -17.017 -14.612 1.00 97.56 186 ASP A C 1
ATOM 1465 O O . ASP A 1 186 ? -14.438 -18.008 -14.429 1.00 97.56 186 ASP A O 1
ATOM 1469 N N . ASN A 1 187 ? -13.425 -16.173 -13.617 1.00 96.62 187 ASN A N 1
ATOM 1470 C CA . ASN A 1 187 ? -13.807 -16.344 -12.215 1.00 96.62 187 ASN A CA 1
ATOM 1471 C C . ASN A 1 187 ? -13.437 -17.743 -11.680 1.00 96.62 187 ASN A C 1
ATOM 1473 O O . ASN A 1 187 ? -14.249 -18.428 -11.057 1.00 96.62 187 ASN A O 1
ATOM 1477 N N . ASP A 1 188 ? -12.201 -18.182 -11.932 1.00 97.31 188 ASP A N 1
ATOM 1478 C CA . ASP A 1 188 ? -11.705 -19.479 -11.470 1.00 97.31 188 ASP A CA 1
ATOM 1479 C C . ASP A 1 188 ? -11.716 -19.566 -9.934 1.00 97.31 188 ASP A C 1
ATOM 1481 O O . ASP A 1 188 ? -11.004 -18.839 -9.238 1.00 97.31 188 ASP A O 1
ATOM 1485 N N . SER A 1 189 ? -12.481 -20.518 -9.395 1.00 96.00 189 SER A N 1
ATOM 1486 C CA . SER A 1 189 ? -12.614 -20.738 -7.953 1.00 96.00 189 SER A CA 1
ATOM 1487 C C . SER A 1 189 ? -11.325 -21.183 -7.265 1.00 96.00 189 SER A C 1
ATOM 1489 O O . SER A 1 189 ? -11.228 -21.120 -6.040 1.00 96.00 189 SER A O 1
ATOM 1491 N N . ARG A 1 190 ? -10.347 -21.685 -8.028 1.00 96.94 190 ARG A N 1
ATOM 1492 C CA . ARG A 1 190 ? -9.042 -22.121 -7.511 1.00 96.94 190 ARG A CA 1
ATOM 1493 C C . ARG A 1 190 ? -8.061 -20.961 -7.356 1.00 96.94 190 ARG A C 1
ATOM 1495 O O . ARG A 1 190 ? -7.052 -21.125 -6.673 1.00 96.94 190 ARG A O 1
ATOM 1502 N N . LEU A 1 191 ? -8.322 -19.816 -7.985 1.00 96.69 191 LEU A N 1
ATOM 1503 C CA . LEU A 1 191 ? -7.437 -18.659 -7.947 1.00 96.69 191 LEU A CA 1
ATOM 1504 C C . LEU A 1 191 ? -7.805 -17.753 -6.766 1.00 96.69 191 LEU A C 1
ATOM 1506 O O . LEU A 1 191 ? -8.670 -16.888 -6.863 1.00 96.69 191 LEU A O 1
ATOM 1510 N N . VAL A 1 192 ? -7.147 -17.982 -5.630 1.00 97.69 192 VAL A N 1
ATOM 1511 C CA . VAL A 1 192 ? -7.383 -17.224 -4.386 1.00 97.69 192 VAL A CA 1
ATOM 1512 C C . VAL A 1 192 ? -6.359 -16.104 -4.197 1.00 97.69 192 VAL A C 1
ATOM 1514 O O . VAL A 1 192 ? -6.679 -15.056 -3.634 1.00 97.69 192 VAL A O 1
ATOM 1517 N N . GLU A 1 193 ? -5.140 -16.308 -4.685 1.00 97.56 193 GLU A N 1
ATOM 1518 C CA . GLU A 1 193 ? -4.027 -15.374 -4.557 1.00 97.56 193 GLU A CA 1
ATOM 1519 C C . GLU A 1 193 ? -3.440 -15.069 -5.933 1.00 97.56 193 GLU A C 1
ATOM 1521 O O . GLU A 1 193 ? -3.195 -15.970 -6.736 1.00 97.56 193 GLU A O 1
ATOM 1526 N N . VAL A 1 194 ? -3.228 -13.783 -6.191 1.00 97.88 194 VAL A N 1
ATOM 1527 C CA . VAL A 1 194 ? -2.644 -13.262 -7.422 1.00 97.88 194 VAL A CA 1
ATOM 1528 C C . VAL A 1 194 ? -1.432 -12.424 -7.038 1.00 97.88 194 VAL A C 1
ATOM 1530 O O . VAL A 1 194 ? -1.566 -11.362 -6.429 1.00 97.88 194 VAL A O 1
ATOM 1533 N N . ASN A 1 195 ? -0.245 -12.908 -7.400 1.00 97.50 195 ASN A N 1
ATOM 1534 C CA . ASN A 1 195 ? 1.026 -12.274 -7.073 1.00 97.50 195 ASN A CA 1
ATOM 1535 C C . ASN A 1 195 ? 1.791 -11.899 -8.351 1.00 97.50 195 ASN A C 1
ATOM 1537 O O . ASN A 1 195 ? 2.402 -12.744 -9.000 1.00 97.50 195 ASN A O 1
ATOM 1541 N N . LEU A 1 196 ? 1.793 -10.609 -8.677 1.00 97.19 196 LEU A N 1
ATOM 1542 C CA . LEU A 1 196 ? 2.515 -10.022 -9.806 1.00 97.19 196 LEU A CA 1
ATOM 1543 C C . LEU A 1 196 ? 3.805 -9.309 -9.370 1.00 97.19 196 LEU A C 1
ATOM 1545 O O . LEU A 1 196 ? 4.366 -8.520 -10.132 1.00 97.19 196 LEU A O 1
ATOM 1549 N N . ASN A 1 197 ? 4.283 -9.558 -8.148 1.00 96.50 197 ASN A N 1
ATOM 1550 C CA . ASN A 1 197 ? 5.409 -8.826 -7.580 1.00 96.50 197 ASN A CA 1
ATOM 1551 C C . ASN A 1 197 ? 6.674 -9.014 -8.411 1.00 96.50 197 ASN A C 1
ATOM 1553 O O . ASN A 1 197 ? 6.968 -10.122 -8.866 1.00 96.50 197 ASN A O 1
ATOM 1557 N N . ASN A 1 198 ? 7.437 -7.933 -8.571 1.00 94.75 198 ASN A N 1
ATOM 1558 C CA . ASN A 1 198 ? 8.722 -7.902 -9.275 1.00 94.75 198 ASN A CA 1
ATOM 1559 C C . ASN A 1 198 ? 8.669 -8.294 -10.766 1.00 94.75 198 ASN A C 1
ATOM 1561 O O . ASN A 1 198 ? 9.720 -8.395 -11.406 1.00 94.75 198 ASN A O 1
ATOM 1565 N N . ILE A 1 199 ? 7.480 -8.472 -11.354 1.00 94.06 199 ILE A N 1
ATOM 1566 C CA . ILE A 1 199 ? 7.338 -8.688 -12.795 1.00 94.06 199 ILE A CA 1
ATOM 1567 C C . ILE A 1 199 ? 7.500 -7.340 -13.493 1.00 94.06 199 ILE A C 1
ATOM 1569 O O . ILE A 1 199 ? 6.617 -6.479 -13.501 1.00 94.06 199 ILE A O 1
ATOM 1573 N N . LYS A 1 200 ? 8.681 -7.144 -14.075 1.00 82.56 200 LYS A N 1
ATOM 1574 C CA . LYS A 1 200 ? 9.023 -5.920 -14.799 1.00 82.56 200 LYS A CA 1
ATOM 1575 C C . LYS A 1 200 ? 8.341 -5.937 -16.171 1.00 82.56 200 LYS A C 1
ATOM 1577 O O . LYS A 1 200 ? 8.316 -6.964 -16.838 1.00 82.56 200 LYS A O 1
ATOM 1582 N N . ASN A 1 201 ? 7.880 -4.768 -16.621 1.00 88.19 201 ASN A N 1
ATOM 1583 C CA . ASN A 1 201 ? 7.321 -4.522 -17.962 1.00 88.19 201 ASN A CA 1
ATOM 1584 C C . ASN A 1 201 ? 5.890 -5.026 -18.219 1.00 88.19 201 ASN A C 1
ATOM 1586 O O . ASN A 1 201 ? 5.523 -5.213 -19.378 1.00 88.19 201 ASN A O 1
ATOM 1590 N N . ILE A 1 202 ? 5.056 -5.176 -17.188 1.00 94.31 202 ILE A N 1
ATOM 1591 C CA . ILE A 1 202 ? 3.614 -5.329 -17.419 1.00 94.31 202 ILE A CA 1
ATOM 1592 C C . ILE A 1 202 ? 3.072 -4.009 -18.002 1.00 94.31 202 ILE A C 1
ATOM 1594 O O . ILE A 1 202 ? 3.281 -2.951 -17.399 1.00 94.31 202 ILE A O 1
ATOM 1598 N N . PRO A 1 203 ? 2.384 -4.020 -19.158 1.00 96.00 203 PRO A N 1
ATOM 1599 C CA . PRO A 1 203 ? 1.781 -2.810 -19.698 1.00 96.00 203 PRO A CA 1
ATOM 1600 C C . PRO A 1 203 ? 0.735 -2.228 -18.739 1.00 96.00 203 PRO A C 1
ATOM 1602 O O . PRO A 1 203 ? -0.100 -2.949 -18.195 1.00 96.00 203 PRO A O 1
ATOM 1605 N N . ILE A 1 204 ? 0.720 -0.900 -18.586 1.00 95.81 204 ILE A N 1
ATOM 1606 C CA . ILE A 1 204 ? -0.293 -0.198 -17.778 1.00 95.81 204 ILE A CA 1
ATOM 1607 C C . ILE A 1 204 ? -1.735 -0.572 -18.178 1.00 95.81 204 ILE A C 1
ATOM 1609 O O . ILE A 1 204 ? -2.546 -0.794 -17.279 1.00 95.81 204 ILE A O 1
ATOM 1613 N N . PRO A 1 205 ? -2.092 -0.701 -19.477 1.00 97.25 205 PRO A N 1
ATOM 1614 C CA . PRO A 1 205 ? -3.420 -1.178 -19.863 1.00 97.25 205 PRO A CA 1
ATOM 1615 C C . PRO A 1 205 ? -3.747 -2.562 -19.296 1.00 97.25 205 PRO A C 1
ATOM 1617 O O . PRO A 1 205 ? -4.846 -2.753 -18.791 1.00 97.25 205 PRO A O 1
ATOM 1620 N N . THR A 1 206 ? -2.784 -3.486 -19.291 1.00 97.00 206 THR A N 1
ATOM 1621 C CA . THR A 1 206 ? -2.954 -4.829 -18.724 1.00 97.00 206 THR A CA 1
ATOM 1622 C C . THR A 1 206 ? -3.223 -4.763 -17.221 1.00 97.00 206 THR A C 1
ATOM 1624 O O . THR A 1 206 ? -4.149 -5.405 -16.740 1.00 97.00 206 THR A O 1
ATOM 1627 N N . LEU A 1 207 ? -2.495 -3.931 -16.468 1.00 96.94 207 LEU A N 1
ATOM 1628 C CA . LEU A 1 207 ? -2.751 -3.725 -15.032 1.00 96.94 207 LEU A CA 1
ATOM 1629 C C . LEU A 1 207 ? -4.141 -3.128 -14.764 1.00 96.94 207 LEU A C 1
ATOM 1631 O O . LEU A 1 207 ? -4.817 -3.522 -13.814 1.00 96.94 207 LEU A O 1
ATOM 1635 N N . LYS A 1 208 ? -4.610 -2.221 -15.627 1.00 97.88 208 LYS A N 1
ATOM 1636 C CA . LYS A 1 208 ? -5.990 -1.718 -15.563 1.00 97.88 208 LYS A CA 1
ATOM 1637 C C . LYS A 1 208 ? -7.014 -2.807 -15.885 1.00 97.88 208 LYS A C 1
ATOM 1639 O O . LYS A 1 208 ? -8.082 -2.825 -15.282 1.00 97.88 208 LYS A O 1
ATOM 1644 N N . GLU A 1 209 ? -6.704 -3.718 -16.806 1.00 97.69 209 GLU A N 1
ATOM 1645 C CA . GLU A 1 209 ? -7.556 -4.878 -17.076 1.00 97.69 209 GLU A CA 1
ATOM 1646 C C . GLU A 1 209 ? -7.642 -5.828 -15.881 1.00 97.69 209 GLU A C 1
ATOM 1648 O O . GLU A 1 209 ? -8.724 -6.352 -15.637 1.00 97.69 209 GLU A O 1
ATOM 1653 N N . PHE A 1 210 ? -6.563 -6.014 -15.111 1.00 97.94 210 PHE A N 1
ATOM 1654 C CA . PHE A 1 210 ? -6.627 -6.756 -13.847 1.00 97.94 210 PHE A CA 1
ATOM 1655 C C . PHE A 1 210 ? -7.620 -6.120 -12.878 1.00 97.94 210 PHE A C 1
ATOM 1657 O O . PHE A 1 210 ? -8.494 -6.818 -12.371 1.00 97.94 210 PHE A O 1
ATOM 1664 N N . ALA A 1 211 ? -7.530 -4.805 -12.659 1.00 97.62 211 ALA A N 1
ATOM 1665 C CA . ALA A 1 211 ? -8.466 -4.094 -11.790 1.00 97.62 211 ALA A CA 1
ATOM 1666 C C . ALA A 1 211 ? -9.918 -4.272 -12.268 1.00 97.62 211 ALA A C 1
ATOM 1668 O O . ALA A 1 211 ? -10.781 -4.676 -11.494 1.00 97.62 211 ALA A O 1
ATOM 1669 N N . LYS A 1 212 ? -10.164 -4.098 -13.570 1.00 97.81 212 LYS A N 1
ATOM 1670 C CA . LYS A 1 212 ? -11.499 -4.271 -14.152 1.00 97.81 212 LYS A CA 1
ATOM 1671 C C . LYS A 1 212 ? -12.019 -5.708 -14.059 1.00 97.81 212 LYS A C 1
ATOM 1673 O O . LYS A 1 212 ? -13.193 -5.923 -13.794 1.00 97.81 212 LYS A O 1
ATOM 1678 N N . ALA A 1 213 ? -11.167 -6.708 -14.275 1.00 97.81 213 ALA A N 1
ATOM 1679 C CA . ALA A 1 213 ? -11.557 -8.112 -14.150 1.00 97.81 213 ALA A CA 1
ATOM 1680 C C . ALA A 1 213 ? -11.858 -8.490 -12.690 1.00 97.81 213 ALA A C 1
ATOM 1682 O O . ALA A 1 213 ? -12.735 -9.313 -12.425 1.00 97.81 213 ALA A O 1
ATOM 1683 N N . LEU A 1 214 ? -11.153 -7.870 -11.740 1.00 97.88 214 LEU A N 1
ATOM 1684 C CA . LEU A 1 214 ? -11.377 -8.071 -10.315 1.00 97.88 214 LEU A CA 1
ATOM 1685 C C . LEU A 1 214 ? -12.698 -7.461 -9.826 1.00 97.88 214 LEU A C 1
ATOM 1687 O O . LEU A 1 214 ? -13.233 -7.989 -8.861 1.00 97.88 214 LEU A O 1
ATOM 1691 N N . GLU A 1 215 ? -13.284 -6.454 -10.487 1.00 97.00 215 GLU A N 1
ATOM 1692 C CA . GLU A 1 215 ? -14.600 -5.889 -10.110 1.00 97.00 215 GLU A CA 1
ATOM 1693 C C . GLU A 1 215 ? -15.672 -6.974 -9.921 1.00 97.00 215 GLU A C 1
ATOM 1695 O O . GLU A 1 215 ? -16.398 -6.974 -8.929 1.00 97.00 215 GLU A O 1
ATOM 1700 N N . THR A 1 216 ? -15.736 -7.934 -10.848 1.00 95.75 216 THR A N 1
ATOM 1701 C CA . THR A 1 216 ? -16.722 -9.026 -10.835 1.00 95.75 216 THR A CA 1
ATOM 1702 C C . THR A 1 216 ? -16.186 -10.334 -10.254 1.00 95.75 216 THR A C 1
ATOM 1704 O O . THR A 1 216 ? -16.938 -11.303 -10.140 1.00 95.75 216 THR A O 1
ATOM 1707 N N . ASN A 1 217 ? -14.896 -10.407 -9.913 1.00 97.62 217 ASN A N 1
ATOM 1708 C CA . ASN A 1 217 ? -14.293 -11.640 -9.418 1.00 97.62 217 ASN A CA 1
ATOM 1709 C C . ASN A 1 217 ? -14.723 -11.925 -7.974 1.00 97.62 217 ASN A C 1
ATOM 1711 O O . ASN A 1 217 ? -14.694 -11.052 -7.105 1.00 97.62 217 ASN A O 1
ATOM 1715 N N . THR A 1 218 ? -15.087 -13.179 -7.706 1.00 97.06 218 THR A N 1
ATOM 1716 C CA . THR A 1 218 ? -15.659 -13.578 -6.415 1.00 97.06 218 THR A CA 1
ATOM 1717 C C . THR A 1 218 ? -14.747 -14.434 -5.534 1.00 97.06 218 THR A C 1
ATOM 1719 O O . THR A 1 218 ? -15.112 -14.747 -4.396 1.00 97.06 218 THR A O 1
ATOM 1722 N N . HIS A 1 219 ? -13.569 -14.807 -6.036 1.00 97.75 219 HIS A N 1
ATOM 1723 C CA . HIS A 1 219 ? -12.710 -15.827 -5.430 1.00 97.75 219 HIS A CA 1
ATOM 1724 C C . HIS A 1 219 ? -11.346 -15.301 -4.982 1.00 97.75 219 HIS A C 1
ATOM 1726 O O . HIS A 1 219 ? -10.832 -15.768 -3.961 1.00 97.75 219 HIS A O 1
ATOM 1732 N N . VAL A 1 220 ? -10.790 -14.314 -5.687 1.00 98.31 220 VAL A N 1
ATOM 1733 C CA . VAL A 1 220 ? -9.507 -13.701 -5.341 1.00 98.31 220 VAL A CA 1
ATOM 1734 C C . VAL A 1 220 ? -9.647 -12.934 -4.027 1.00 98.31 220 VAL A C 1
ATOM 1736 O O . VAL A 1 220 ? -10.492 -12.051 -3.877 1.00 98.31 220 VAL A O 1
ATOM 1739 N N . LYS A 1 221 ? -8.793 -13.277 -3.064 1.00 98.31 221 LYS A N 1
ATOM 1740 C CA . LYS A 1 221 ? -8.709 -12.642 -1.743 1.00 98.31 221 LYS A CA 1
ATOM 1741 C C . LYS A 1 221 ? -7.461 -11.782 -1.604 1.00 98.31 221 LYS A C 1
ATOM 1743 O O . LYS A 1 221 ? -7.505 -10.774 -0.904 1.00 98.31 221 LYS A O 1
ATOM 1748 N N . ASN A 1 222 ? -6.376 -12.154 -2.276 1.00 98.44 222 ASN A N 1
ATOM 1749 C CA . ASN A 1 222 ? -5.084 -11.498 -2.132 1.00 98.44 222 ASN A CA 1
ATOM 1750 C C . ASN A 1 222 ? -4.596 -11.066 -3.512 1.00 98.44 222 ASN A C 1
ATOM 1752 O O . ASN A 1 222 ? -4.418 -11.911 -4.390 1.00 98.44 222 ASN A O 1
ATOM 1756 N N . PHE A 1 223 ? -4.375 -9.766 -3.694 1.00 98.44 223 PHE A N 1
ATOM 1757 C CA . PHE A 1 223 ? -3.831 -9.215 -4.928 1.00 98.44 223 PHE A CA 1
ATOM 1758 C C . PHE A 1 223 ? -2.596 -8.365 -4.636 1.00 98.44 223 PHE A C 1
ATOM 1760 O O . PHE A 1 223 ? -2.641 -7.415 -3.857 1.00 98.44 223 PHE A O 1
ATOM 1767 N N . SER A 1 224 ? -1.480 -8.729 -5.259 1.00 98.31 224 SER A N 1
ATOM 1768 C CA . SER A 1 224 ? -0.170 -8.120 -5.043 1.00 98.31 224 SER A CA 1
ATOM 1769 C C . SER A 1 224 ? 0.426 -7.725 -6.389 1.00 98.31 224 SER A C 1
ATOM 1771 O O . SER A 1 224 ? 0.504 -8.553 -7.297 1.00 98.31 224 SER A O 1
ATOM 1773 N N . LEU A 1 225 ? 0.823 -6.463 -6.529 1.00 97.31 225 LEU A N 1
ATOM 1774 C CA . LEU A 1 225 ? 1.497 -5.923 -7.712 1.00 97.31 225 LEU A CA 1
ATOM 1775 C C . LEU A 1 225 ? 2.645 -4.985 -7.312 1.00 97.31 225 LEU A C 1
ATOM 1777 O O . LEU A 1 225 ? 2.851 -3.917 -7.904 1.00 97.31 225 LEU A O 1
ATOM 1781 N N . ALA A 1 226 ? 3.394 -5.379 -6.285 1.00 96.81 226 ALA A N 1
ATOM 1782 C CA . ALA A 1 226 ? 4.532 -4.622 -5.792 1.00 96.81 226 ALA A CA 1
ATOM 1783 C C . ALA A 1 226 ? 5.670 -4.582 -6.826 1.00 96.81 226 ALA A C 1
ATOM 1785 O O . ALA A 1 226 ? 5.947 -5.569 -7.512 1.00 96.81 226 ALA A O 1
ATOM 1786 N N . ALA A 1 227 ? 6.344 -3.436 -6.939 1.00 95.62 227 ALA A N 1
ATOM 1787 C CA . ALA A 1 227 ? 7.472 -3.248 -7.860 1.00 95.62 227 ALA A CA 1
ATOM 1788 C C . ALA A 1 227 ? 7.160 -3.557 -9.345 1.00 95.62 227 ALA A C 1
ATOM 1790 O O . ALA A 1 227 ? 8.011 -4.055 -10.086 1.00 95.62 227 ALA A O 1
ATOM 1791 N N . THR A 1 228 ? 5.953 -3.213 -9.809 1.00 95.81 228 THR A N 1
ATOM 1792 C CA . THR A 1 228 ? 5.492 -3.429 -11.200 1.00 95.81 228 THR A CA 1
ATOM 1793 C C . THR A 1 228 ? 5.534 -2.171 -12.072 1.00 95.81 228 THR A C 1
ATOM 1795 O O . THR A 1 228 ? 5.179 -2.220 -13.248 1.00 95.81 228 THR A O 1
ATOM 1798 N N . ARG A 1 229 ? 6.007 -1.039 -11.528 1.00 95.00 229 ARG A N 1
ATOM 1799 C CA . ARG A 1 229 ? 5.968 0.299 -12.159 1.00 95.00 229 ARG A CA 1
ATOM 1800 C C . ARG A 1 229 ? 4.547 0.838 -12.375 1.00 95.00 229 ARG A C 1
ATOM 1802 O O . ARG A 1 229 ? 4.311 1.617 -13.298 1.00 95.00 229 ARG A O 1
ATOM 1809 N N . SER A 1 230 ? 3.616 0.454 -11.506 1.00 96.25 230 SER A N 1
ATOM 1810 C CA . SER A 1 230 ? 2.252 0.991 -11.498 1.00 96.25 230 SER A CA 1
ATOM 1811 C C . SER A 1 230 ? 2.237 2.490 -11.186 1.00 96.25 230 SER A C 1
ATOM 1813 O O . SER A 1 230 ? 3.092 2.981 -10.451 1.00 96.25 230 SER A O 1
ATOM 1815 N N . ASN A 1 231 ? 1.271 3.217 -11.746 1.00 96.19 231 ASN A N 1
ATOM 1816 C CA . ASN A 1 231 ? 1.127 4.673 -11.639 1.00 96.19 231 ASN A CA 1
ATOM 1817 C C . ASN A 1 231 ? -0.322 5.072 -11.295 1.00 96.19 231 ASN A C 1
ATOM 1819 O O . ASN A 1 231 ? -1.188 4.209 -11.149 1.00 96.19 231 ASN A O 1
ATOM 1823 N N . ASP A 1 232 ? -0.600 6.374 -11.187 1.00 97.56 232 ASP A N 1
ATOM 1824 C CA . ASP A 1 232 ? -1.920 6.891 -10.782 1.00 97.56 232 ASP A CA 1
ATOM 1825 C C . ASP A 1 232 ? -3.106 6.332 -11.593 1.00 97.56 232 ASP A C 1
ATOM 1827 O O . ASP A 1 232 ? -4.095 5.944 -10.978 1.00 97.56 232 ASP A O 1
ATOM 1831 N N . PRO A 1 233 ? -3.041 6.182 -12.933 1.00 97.75 233 PRO A N 1
ATOM 1832 C CA . PRO A 1 233 ? -4.087 5.494 -13.693 1.00 97.75 233 PRO A CA 1
ATOM 1833 C C . PRO A 1 233 ? -4.418 4.071 -13.224 1.00 97.75 233 PRO A C 1
ATOM 1835 O O . PRO A 1 233 ? -5.570 3.652 -13.330 1.00 97.75 233 PRO A O 1
ATOM 1838 N N . VAL A 1 234 ? -3.424 3.315 -12.747 1.00 97.88 234 VAL A N 1
ATOM 1839 C CA . VAL A 1 234 ? -3.642 1.983 -12.162 1.00 97.88 234 VAL A CA 1
ATOM 1840 C C . VAL A 1 234 ? -4.287 2.125 -10.787 1.00 97.88 234 VAL A C 1
ATOM 1842 O O . VAL A 1 234 ? -5.249 1.421 -10.505 1.00 97.88 234 VAL A O 1
ATOM 1845 N N . ALA A 1 235 ? -3.821 3.067 -9.961 1.00 97.88 235 ALA A N 1
ATOM 1846 C CA . ALA A 1 235 ? -4.401 3.334 -8.644 1.00 97.88 235 ALA A CA 1
ATOM 1847 C C . ALA A 1 235 ? -5.882 3.742 -8.725 1.00 97.88 235 ALA A C 1
ATOM 1849 O O . ALA A 1 235 ? -6.692 3.234 -7.958 1.00 97.88 235 ALA A O 1
ATOM 1850 N N . VAL A 1 236 ? -6.256 4.582 -9.695 1.00 98.38 236 VAL A N 1
ATOM 1851 C CA . VAL A 1 236 ? -7.657 4.962 -9.946 1.00 98.38 236 VAL A CA 1
ATOM 1852 C C . VAL A 1 236 ? -8.486 3.751 -10.372 1.00 98.38 236 VAL A C 1
ATOM 1854 O O . VAL A 1 236 ? -9.556 3.531 -9.822 1.00 98.38 236 VAL A O 1
ATOM 1857 N N . ALA A 1 237 ? -7.978 2.914 -11.283 1.00 98.31 237 ALA A N 1
ATOM 1858 C CA . ALA A 1 237 ? -8.688 1.697 -11.679 1.00 98.31 237 ALA A CA 1
ATOM 1859 C C . ALA A 1 237 ? -8.876 0.724 -10.498 1.00 98.31 237 ALA A C 1
ATOM 1861 O O . ALA A 1 237 ? -9.914 0.081 -10.378 1.00 98.31 237 ALA A O 1
ATOM 1862 N N . LEU A 1 238 ? -7.887 0.628 -9.605 1.00 98.25 238 LEU A N 1
ATOM 1863 C CA . LEU A 1 238 ? -8.003 -0.149 -8.371 1.00 98.25 238 LEU A CA 1
ATOM 1864 C C . LEU A 1 238 ? -9.004 0.469 -7.392 1.00 98.25 238 LEU A C 1
ATOM 1866 O O . LEU A 1 238 ? -9.725 -0.274 -6.738 1.00 98.25 238 LEU A O 1
ATOM 1870 N N . ALA A 1 239 ? -9.079 1.796 -7.305 1.00 98.06 239 ALA A N 1
ATOM 1871 C CA . ALA A 1 239 ? -10.076 2.486 -6.495 1.00 98.06 239 ALA A CA 1
ATOM 1872 C C . ALA A 1 239 ? -11.498 2.191 -6.994 1.00 98.06 239 ALA A C 1
ATOM 1874 O O . ALA A 1 239 ? -12.356 1.816 -6.197 1.00 98.06 239 ALA A O 1
ATOM 1875 N N . ASP A 1 240 ? -11.729 2.272 -8.307 1.00 97.88 240 ASP A N 1
ATOM 1876 C CA . ASP A 1 240 ? -13.012 1.910 -8.922 1.00 97.88 240 ASP A CA 1
ATOM 1877 C C . ASP A 1 240 ? -13.367 0.441 -8.636 1.00 97.88 240 ASP A C 1
ATOM 1879 O O . ASP A 1 240 ? -14.486 0.137 -8.218 1.00 97.88 240 ASP A O 1
ATOM 1883 N N . MET A 1 241 ? -12.383 -0.459 -8.745 1.00 97.81 241 MET A N 1
ATOM 1884 C CA . MET A 1 241 ? -12.545 -1.869 -8.390 1.00 97.81 241 MET A CA 1
ATOM 1885 C C . MET A 1 241 ? -12.913 -2.066 -6.919 1.00 97.81 241 MET A C 1
ATOM 1887 O O . MET A 1 241 ? -13.823 -2.838 -6.629 1.00 97.81 241 MET A O 1
ATOM 1891 N N . LEU A 1 242 ? -12.271 -1.354 -5.988 1.00 97.81 242 LEU A N 1
ATOM 1892 C CA . LEU A 1 242 ? -12.561 -1.457 -4.555 1.00 97.81 242 LEU A CA 1
ATOM 1893 C C . LEU A 1 242 ? -13.967 -0.962 -4.196 1.00 97.81 242 LEU A C 1
ATOM 1895 O O . LEU A 1 242 ? -14.534 -1.441 -3.221 1.00 97.81 242 LEU A O 1
ATOM 1899 N N . ARG A 1 243 ? -14.576 -0.058 -4.969 1.00 96.94 243 ARG A N 1
ATOM 1900 C CA . ARG A 1 243 ? -15.975 0.345 -4.723 1.00 96.94 243 ARG A CA 1
ATOM 1901 C C . ARG A 1 243 ? -16.979 -0.764 -5.041 1.00 96.94 243 ARG A C 1
ATOM 1903 O O . ARG A 1 243 ? -18.077 -0.763 -4.496 1.00 96.94 243 ARG A O 1
ATOM 1910 N N . VAL A 1 244 ? -16.620 -1.686 -5.934 1.00 97.19 244 VAL A N 1
ATOM 1911 C CA . VAL A 1 244 ? -17.516 -2.741 -6.435 1.00 97.19 244 VAL A CA 1
ATOM 1912 C C . VAL A 1 244 ? -17.186 -4.102 -5.828 1.00 97.19 244 VAL A C 1
ATOM 1914 O O . VAL A 1 244 ? -18.086 -4.866 -5.480 1.00 97.19 244 VAL A O 1
ATOM 1917 N N . ASN A 1 245 ? -15.902 -4.429 -5.704 1.00 97.50 245 ASN A N 1
ATOM 1918 C CA . ASN A 1 245 ? -15.465 -5.737 -5.258 1.00 97.50 245 ASN A CA 1
ATOM 1919 C C . ASN A 1 245 ? -15.695 -5.914 -3.752 1.00 97.50 245 ASN A C 1
ATOM 1921 O O . ASN A 1 245 ? -15.194 -5.152 -2.927 1.00 97.50 245 ASN A O 1
ATOM 1925 N N . THR A 1 246 ? -16.388 -6.995 -3.396 1.00 95.88 246 THR A N 1
ATOM 1926 C CA . THR A 1 246 ? -16.729 -7.321 -2.004 1.00 95.88 246 THR A CA 1
ATOM 1927 C C . THR A 1 246 ? -16.025 -8.586 -1.491 1.00 95.88 246 THR A C 1
ATOM 1929 O O . THR A 1 246 ? -16.545 -9.274 -0.604 1.00 95.88 246 THR A O 1
ATOM 1932 N N . LYS A 1 247 ? -14.924 -9.021 -2.112 1.00 97.56 247 LYS A N 1
ATOM 1933 C CA . LYS A 1 247 ? -14.276 -10.314 -1.807 1.00 97.56 247 LYS A CA 1
ATOM 1934 C C . LYS A 1 247 ? -12.790 -10.190 -1.507 1.00 97.56 247 LYS A C 1
ATOM 1936 O O . LYS A 1 247 ? -12.291 -10.972 -0.694 1.00 97.56 247 LYS A O 1
ATOM 1941 N N . LEU A 1 248 ? -12.121 -9.198 -2.085 1.00 98.00 248 LEU A N 1
ATOM 1942 C CA . LEU A 1 248 ? -10.716 -8.917 -1.848 1.00 98.00 248 LEU A CA 1
ATOM 1943 C C . LEU A 1 248 ? -10.484 -8.557 -0.373 1.00 98.00 248 LEU A C 1
ATOM 1945 O O . LEU A 1 248 ? -11.239 -7.794 0.232 1.00 98.00 248 LEU A O 1
ATOM 1949 N N . LYS A 1 249 ? -9.435 -9.143 0.207 1.00 98.31 249 LYS A N 1
ATOM 1950 C CA . LYS A 1 249 ? -9.031 -9.004 1.612 1.00 98.31 249 LYS A CA 1
ATOM 1951 C C . LYS A 1 249 ? -7.696 -8.292 1.775 1.00 98.31 249 LYS A C 1
ATOM 1953 O O . LYS A 1 249 ? -7.558 -7.512 2.714 1.00 98.31 249 LYS A O 1
ATOM 1958 N N . SER A 1 250 ? -6.747 -8.535 0.876 1.00 98.50 250 SER A N 1
ATOM 1959 C CA . SER A 1 250 ? -5.413 -7.939 0.925 1.00 98.50 250 SER A CA 1
ATOM 1960 C C . SER A 1 250 ? -5.029 -7.363 -0.436 1.00 98.50 250 SER A C 1
ATOM 1962 O O . SER A 1 250 ? -5.125 -8.059 -1.453 1.00 98.50 250 SER A O 1
ATOM 1964 N N . LEU A 1 251 ? -4.611 -6.096 -0.446 1.00 98.50 251 LEU A N 1
ATOM 1965 C CA . LEU A 1 251 ? -4.099 -5.390 -1.620 1.00 98.50 251 LEU A CA 1
ATOM 1966 C C . LEU A 1 251 ? -2.695 -4.850 -1.332 1.00 98.50 251 LEU A C 1
ATOM 1968 O O . LEU A 1 251 ? -2.514 -4.045 -0.420 1.00 98.50 251 LEU A O 1
ATOM 1972 N N . ASN A 1 252 ? -1.707 -5.240 -2.138 1.00 98.50 252 ASN A N 1
ATOM 1973 C CA . ASN A 1 252 ? -0.354 -4.694 -2.052 1.00 98.50 252 ASN A CA 1
ATOM 1974 C C . ASN A 1 252 ? 0.056 -3.989 -3.351 1.00 98.50 252 ASN A C 1
ATOM 1976 O O . ASN A 1 252 ? 0.145 -4.610 -4.411 1.00 98.50 252 ASN A O 1
ATOM 1980 N N . ILE A 1 253 ? 0.344 -2.693 -3.236 1.00 97.31 253 ILE A N 1
ATOM 1981 C CA . ILE A 1 253 ? 0.815 -1.808 -4.307 1.00 97.31 253 ILE A CA 1
ATOM 1982 C C . ILE A 1 253 ? 2.124 -1.088 -3.933 1.00 97.31 253 ILE A C 1
ATOM 1984 O O . ILE A 1 253 ? 2.433 -0.034 -4.495 1.00 97.31 253 ILE A O 1
ATOM 1988 N N . GLU A 1 254 ? 2.908 -1.646 -3.012 1.00 97.00 254 GLU A N 1
ATOM 1989 C CA . GLU A 1 254 ? 4.202 -1.112 -2.569 1.00 97.00 254 GLU A CA 1
ATOM 1990 C C . GLU A 1 254 ? 5.214 -0.952 -3.711 1.00 97.00 254 GLU A C 1
ATOM 1992 O O . GLU A 1 254 ? 5.168 -1.644 -4.734 1.00 97.00 254 GLU A O 1
ATOM 1997 N N . SER A 1 255 ? 6.204 -0.081 -3.505 1.00 96.56 255 SER A N 1
ATOM 1998 C CA . SER A 1 255 ? 7.358 0.041 -4.409 1.00 96.56 255 SER A CA 1
ATOM 1999 C C . SER A 1 255 ? 6.974 0.401 -5.852 1.00 96.56 255 SER A C 1
ATOM 2001 O O . SER A 1 255 ? 7.551 -0.106 -6.814 1.00 96.56 255 SER A O 1
ATOM 2003 N N . ASN A 1 256 ? 5.970 1.263 -6.019 1.00 97.19 256 ASN A N 1
ATOM 2004 C CA . ASN A 1 256 ? 5.464 1.710 -7.316 1.00 97.19 256 ASN A CA 1
ATOM 2005 C C . ASN A 1 256 ? 5.662 3.229 -7.515 1.00 97.19 256 ASN A C 1
ATOM 2007 O O . ASN A 1 256 ? 6.426 3.891 -6.812 1.00 97.19 256 ASN A O 1
ATOM 2011 N N . PHE A 1 257 ? 5.044 3.781 -8.559 1.00 96.88 257 PHE A N 1
ATOM 2012 C CA . PHE A 1 257 ? 5.161 5.174 -8.992 1.00 96.88 257 PHE A CA 1
ATOM 2013 C C . PHE A 1 257 ? 3.829 5.908 -8.778 1.00 96.88 257 PHE A C 1
ATOM 2015 O O . PHE A 1 257 ? 3.442 6.745 -9.595 1.00 96.88 257 PHE A O 1
ATOM 2022 N N . ILE A 1 258 ? 3.104 5.551 -7.715 1.00 96.81 258 ILE A N 1
ATOM 2023 C CA . ILE A 1 258 ? 1.808 6.140 -7.379 1.00 96.81 258 ILE A CA 1
ATOM 2024 C C . ILE A 1 258 ? 2.056 7.393 -6.539 1.00 96.81 258 ILE A C 1
ATOM 2026 O O . ILE A 1 258 ? 2.816 7.369 -5.571 1.00 96.81 258 ILE A O 1
ATOM 2030 N N . THR A 1 259 ? 1.446 8.502 -6.935 1.00 96.19 259 THR A N 1
ATOM 2031 C CA . THR A 1 259 ? 1.550 9.786 -6.244 1.00 96.19 259 THR A CA 1
ATOM 2032 C C . THR A 1 259 ? 0.459 9.924 -5.182 1.00 96.19 259 THR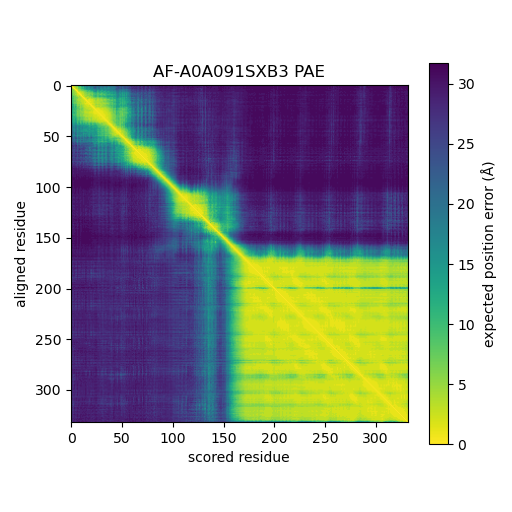 A C 1
ATOM 2034 O O . THR A 1 259 ? -0.467 9.113 -5.097 1.00 96.19 259 THR A O 1
ATOM 2037 N N . GLY A 1 260 ? 0.515 11.004 -4.396 1.00 95.06 260 GLY A N 1
ATOM 2038 C CA . GLY A 1 260 ? -0.553 11.340 -3.452 1.00 95.06 260 GLY A CA 1
ATOM 2039 C C . GLY A 1 260 ? -1.944 11.407 -4.100 1.00 95.06 260 GLY A C 1
ATOM 2040 O O . GLY A 1 260 ? -2.919 11.045 -3.455 1.00 95.06 260 GLY A O 1
ATOM 2041 N N . VAL A 1 261 ? -2.053 11.775 -5.384 1.00 95.25 261 VAL A N 1
ATOM 2042 C CA . VAL A 1 261 ? -3.342 11.824 -6.102 1.00 95.25 261 VAL A CA 1
ATOM 2043 C C . VAL A 1 261 ? -3.928 10.424 -6.290 1.00 95.25 261 VAL A C 1
ATOM 2045 O O . VAL A 1 261 ? -5.102 10.204 -5.994 1.00 95.25 261 VAL A O 1
ATOM 2048 N N . GLY A 1 262 ? -3.115 9.464 -6.740 1.00 96.19 262 GLY A N 1
ATOM 2049 C CA . GLY A 1 262 ? -3.546 8.075 -6.898 1.00 96.19 262 GLY A CA 1
ATOM 2050 C C . GLY A 1 262 ? -3.902 7.420 -5.561 1.00 96.19 262 GLY A C 1
ATOM 2051 O O . GLY A 1 262 ? -4.901 6.707 -5.472 1.00 96.19 262 GLY A O 1
ATOM 2052 N N . ILE A 1 263 ? -3.140 7.713 -4.501 1.00 97.00 263 ILE A N 1
ATOM 2053 C CA . ILE A 1 263 ? -3.461 7.225 -3.153 1.00 97.00 263 ILE A CA 1
ATOM 2054 C C . ILE A 1 263 ? -4.756 7.841 -2.622 1.00 97.00 263 ILE A C 1
ATOM 2056 O O . ILE A 1 263 ? -5.571 7.115 -2.065 1.00 97.00 263 ILE A O 1
ATOM 2060 N N . LEU A 1 264 ? -4.995 9.139 -2.819 1.00 96.88 264 LEU A N 1
ATOM 2061 C CA . LEU A 1 264 ? -6.247 9.774 -2.401 1.00 96.88 264 LEU A CA 1
ATOM 2062 C C . LEU A 1 264 ? -7.472 9.140 -3.076 1.00 96.88 264 LEU A C 1
ATOM 2064 O O . LEU A 1 264 ? -8.494 8.969 -2.419 1.00 96.88 264 LEU A O 1
ATOM 2068 N N . ALA A 1 265 ? -7.362 8.725 -4.343 1.00 97.56 265 ALA A N 1
ATOM 2069 C CA . ALA A 1 265 ? -8.430 7.982 -5.015 1.00 97.56 265 ALA A CA 1
ATOM 2070 C C . ALA A 1 265 ? -8.719 6.635 -4.327 1.00 97.56 265 ALA A C 1
ATOM 2072 O O . ALA A 1 265 ? -9.880 6.297 -4.096 1.00 97.56 265 ALA A O 1
ATOM 2073 N N . LEU A 1 266 ? -7.672 5.891 -3.949 1.00 97.06 266 LEU A N 1
ATOM 2074 C CA . LEU A 1 266 ? -7.811 4.646 -3.186 1.00 97.06 266 LEU A CA 1
ATOM 2075 C C . LEU A 1 266 ? -8.431 4.892 -1.810 1.00 97.06 266 LEU A C 1
ATOM 2077 O O . LEU A 1 266 ? -9.353 4.184 -1.424 1.00 97.06 266 LEU A O 1
ATOM 2081 N N . VAL A 1 267 ? -7.960 5.908 -1.088 1.00 96.12 267 VAL A N 1
ATOM 2082 C CA . VAL A 1 267 ? -8.483 6.296 0.229 1.00 96.12 267 VAL A CA 1
ATOM 2083 C C . VAL A 1 267 ? -9.969 6.631 0.147 1.00 96.12 267 VAL A C 1
ATOM 2085 O O . VAL A 1 267 ? -10.742 6.176 0.982 1.00 96.12 267 VAL A O 1
ATOM 2088 N N . ASP A 1 268 ? -10.393 7.368 -0.877 1.00 96.62 268 ASP A N 1
ATOM 2089 C CA . ASP A 1 268 ? -11.804 7.701 -1.052 1.00 96.62 268 ASP A CA 1
ATOM 2090 C C . ASP A 1 268 ? -12.671 6.464 -1.336 1.00 96.62 268 ASP A C 1
ATOM 2092 O O . ASP A 1 268 ? -13.768 6.347 -0.798 1.00 96.62 268 ASP A O 1
ATOM 2096 N N . ALA A 1 269 ? -12.167 5.498 -2.109 1.00 96.62 269 ALA A N 1
ATOM 2097 C CA . ALA A 1 269 ? -12.854 4.224 -2.324 1.00 96.62 269 ALA A CA 1
ATOM 2098 C C . ALA A 1 269 ? -12.914 3.348 -1.060 1.00 96.62 269 ALA A C 1
ATOM 2100 O O . ALA A 1 269 ? -13.875 2.605 -0.865 1.00 96.62 269 ALA A O 1
ATOM 2101 N N . LEU A 1 270 ? -11.902 3.429 -0.191 1.00 96.31 270 LEU A N 1
ATOM 2102 C CA . LEU A 1 270 ? -11.845 2.641 1.038 1.00 96.31 270 LEU A CA 1
ATOM 2103 C C . LEU A 1 270 ? -12.865 3.082 2.084 1.00 96.31 270 LEU A C 1
ATOM 2105 O O . LEU A 1 270 ? -13.249 2.249 2.893 1.00 96.31 270 LEU A O 1
ATOM 2109 N N . LYS A 1 271 ? -13.342 4.332 2.077 1.00 94.00 271 LYS A N 1
ATOM 2110 C CA . LYS A 1 271 ? -14.358 4.801 3.042 1.00 94.00 271 LYS A CA 1
ATOM 2111 C C . LYS A 1 271 ? -15.612 3.924 3.045 1.00 94.00 271 LYS A C 1
ATOM 2113 O O . LYS A 1 271 ? -16.117 3.594 4.113 1.00 94.00 271 LYS A O 1
ATOM 2118 N N . ASP A 1 272 ? -16.040 3.497 1.859 1.00 92.00 272 ASP A N 1
ATOM 2119 C CA . ASP A 1 272 ? -17.246 2.686 1.665 1.00 92.00 272 ASP A CA 1
ATOM 2120 C C . ASP A 1 272 ? -16.950 1.177 1.558 1.00 92.00 272 ASP A C 1
ATOM 2122 O O . ASP A 1 272 ? -17.869 0.358 1.566 1.00 92.00 272 ASP A O 1
ATOM 2126 N N . ASN A 1 273 ? -15.679 0.771 1.433 1.00 95.69 273 ASN A N 1
ATOM 2127 C CA . ASN A 1 273 ? -15.338 -0.641 1.277 1.00 95.69 273 ASN A CA 1
ATOM 2128 C C . ASN A 1 273 ? -15.366 -1.373 2.627 1.00 95.69 273 ASN A C 1
ATOM 2130 O O . ASN A 1 273 ? -14.550 -1.129 3.518 1.00 95.69 273 ASN A O 1
ATOM 2134 N N . GLU A 1 274 ? -16.264 -2.351 2.742 1.00 94.06 274 GLU A N 1
ATOM 2135 C CA . GLU A 1 274 ? -16.437 -3.123 3.975 1.00 94.06 274 GLU A CA 1
ATOM 2136 C C . GLU A 1 274 ? -15.658 -4.451 4.012 1.00 94.06 274 GLU A C 1
ATOM 2138 O O . GLU A 1 274 ? -15.800 -5.245 4.949 1.00 94.06 274 GLU A O 1
ATOM 2143 N N . THR A 1 275 ? -14.871 -4.758 2.978 1.00 96.19 275 THR A N 1
ATOM 2144 C CA . THR A 1 275 ? -14.350 -6.115 2.767 1.00 96.19 275 THR A CA 1
ATOM 2145 C C . THR A 1 275 ? -12.844 -6.226 2.873 1.00 96.19 275 THR A C 1
ATOM 2147 O O . THR A 1 275 ? -12.381 -7.266 3.355 1.00 96.19 275 THR A O 1
ATOM 2150 N N . LEU A 1 276 ? -12.108 -5.194 2.461 1.00 97.75 276 LEU A N 1
ATOM 2151 C CA . LEU A 1 276 ? -10.655 -5.146 2.496 1.00 97.75 276 LEU A CA 1
ATOM 2152 C C . LEU A 1 276 ? -10.167 -4.984 3.939 1.00 97.75 276 LEU A C 1
ATOM 2154 O O . LEU A 1 276 ? -10.607 -4.100 4.667 1.00 97.75 276 LEU A O 1
ATOM 2158 N N . THR A 1 277 ? -9.239 -5.846 4.342 1.00 97.75 277 THR A N 1
ATOM 2159 C CA . THR A 1 277 ? -8.686 -5.878 5.705 1.00 97.75 277 THR A CA 1
ATOM 2160 C C . THR A 1 277 ? -7.236 -5.416 5.760 1.00 97.75 277 THR A C 1
ATOM 2162 O O . THR A 1 277 ? -6.768 -4.966 6.803 1.00 97.75 277 THR A O 1
ATOM 2165 N N . GLU A 1 278 ? -6.509 -5.535 4.651 1.00 98.12 278 GLU A N 1
ATOM 2166 C CA . GLU A 1 278 ? -5.108 -5.150 4.547 1.00 98.12 278 GLU A CA 1
ATOM 2167 C C . GLU A 1 278 ? -4.873 -4.366 3.259 1.00 98.12 278 GLU A C 1
ATOM 2169 O O . GLU A 1 278 ? -5.234 -4.814 2.167 1.00 98.12 278 GLU A O 1
ATOM 2174 N N . ILE A 1 279 ? -4.224 -3.213 3.389 1.00 98.06 279 ILE A N 1
ATOM 2175 C CA . ILE A 1 279 ? -3.696 -2.471 2.251 1.00 98.06 279 ILE A CA 1
ATOM 2176 C C . ILE A 1 279 ? -2.259 -2.044 2.530 1.00 98.06 279 ILE A C 1
ATOM 2178 O O . ILE A 1 279 ? -1.943 -1.566 3.619 1.00 98.06 279 ILE A O 1
ATOM 2182 N N . LYS A 1 280 ? -1.385 -2.225 1.544 1.00 98.19 280 LYS A N 1
ATOM 2183 C CA . LYS A 1 280 ? 0.031 -1.864 1.602 1.00 98.19 280 LYS A CA 1
ATOM 2184 C C . LYS A 1 280 ? 0.371 -0.927 0.453 1.00 98.19 280 LYS A C 1
ATOM 2186 O O . LYS A 1 280 ? 0.220 -1.300 -0.711 1.00 98.19 280 LYS A O 1
ATOM 2191 N N . ILE A 1 281 ? 0.792 0.290 0.785 1.00 97.25 281 ILE A N 1
ATOM 2192 C CA . ILE A 1 281 ? 1.046 1.376 -0.170 1.00 97.25 281 ILE A CA 1
ATOM 2193 C C . ILE A 1 281 ? 2.430 2.013 -0.001 1.00 97.25 281 ILE A C 1
ATOM 2195 O O . ILE A 1 281 ? 2.706 3.026 -0.637 1.00 97.25 281 ILE A O 1
ATOM 2199 N N . ASP A 1 282 ? 3.290 1.457 0.847 1.00 96.06 282 ASP A N 1
ATOM 2200 C CA . ASP A 1 282 ? 4.574 2.058 1.208 1.00 96.06 282 ASP A CA 1
ATOM 2201 C C . ASP A 1 282 ? 5.609 2.063 0.063 1.00 96.06 282 ASP A C 1
ATOM 2203 O O . ASP A 1 282 ? 5.432 1.443 -0.992 1.00 96.06 282 ASP A O 1
ATOM 2207 N N . ASN A 1 283 ? 6.716 2.776 0.281 1.00 96.25 283 ASN A N 1
ATOM 2208 C CA . ASN A 1 283 ? 7.864 2.857 -0.624 1.00 96.25 283 ASN A CA 1
ATOM 2209 C C . ASN A 1 283 ? 7.506 3.326 -2.049 1.00 96.25 283 ASN A C 1
ATOM 2211 O O . ASN A 1 283 ? 8.072 2.860 -3.036 1.00 96.25 283 ASN A O 1
ATOM 2215 N N . GLN A 1 284 ? 6.547 4.243 -2.194 1.00 96.50 284 GLN A N 1
ATOM 2216 C CA . GLN A 1 284 ? 6.311 4.875 -3.493 1.00 96.50 284 GLN A CA 1
ATOM 2217 C C . GLN A 1 284 ? 7.512 5.734 -3.902 1.00 96.50 284 GLN A C 1
ATOM 2219 O O . GLN A 1 284 ? 8.249 6.252 -3.064 1.00 96.50 284 GLN A O 1
ATOM 2224 N N . ARG A 1 285 ? 7.680 5.951 -5.212 1.00 93.62 285 ARG A N 1
ATOM 2225 C CA . ARG A 1 285 ? 8.772 6.779 -5.753 1.00 93.62 285 ARG A CA 1
ATOM 2226 C C . ARG A 1 285 ? 8.842 8.181 -5.139 1.00 93.62 285 ARG A C 1
ATOM 2228 O O . ARG A 1 285 ? 9.922 8.763 -5.083 1.00 93.62 285 ARG A O 1
ATOM 2235 N N . GLN A 1 286 ? 7.698 8.752 -4.778 1.00 91.19 286 GLN A N 1
ATOM 2236 C CA . GLN A 1 286 ? 7.598 10.074 -4.171 1.00 91.19 286 GLN A CA 1
ATOM 2237 C C . GLN A 1 286 ? 6.861 9.969 -2.841 1.00 91.19 286 GLN A C 1
ATOM 2239 O O . GLN A 1 286 ? 5.955 9.151 -2.690 1.00 91.19 286 GLN A O 1
ATOM 2244 N N . GLN A 1 287 ? 7.222 10.836 -1.897 1.00 91.25 287 GLN A N 1
ATOM 2245 C CA . GLN A 1 287 ? 6.451 11.002 -0.670 1.00 91.25 287 GLN A CA 1
ATOM 2246 C C . GLN A 1 287 ? 5.040 11.499 -1.006 1.00 91.25 287 GLN A C 1
ATOM 2248 O O . GLN A 1 287 ? 4.868 12.368 -1.861 1.00 91.25 287 GLN A O 1
ATOM 2253 N N . LEU A 1 288 ? 4.029 10.965 -0.316 1.00 91.75 288 LEU A N 1
ATOM 2254 C CA . LEU A 1 288 ? 2.622 11.276 -0.595 1.00 91.75 288 LEU A CA 1
ATOM 2255 C C . LEU A 1 288 ? 2.237 12.711 -0.197 1.00 91.75 288 LEU A C 1
ATOM 2257 O O . LEU A 1 288 ? 1.312 13.287 -0.769 1.00 91.75 288 LEU A O 1
ATOM 2261 N N . GLY A 1 289 ? 2.973 13.288 0.759 1.00 91.81 289 GLY A N 1
ATOM 2262 C CA . GLY A 1 289 ? 2.772 14.638 1.278 1.00 91.81 289 GLY A CA 1
ATOM 2263 C C . GLY A 1 289 ? 1.745 14.717 2.412 1.00 91.81 289 GLY A C 1
ATOM 2264 O O . GLY A 1 289 ? 0.877 13.860 2.568 1.00 91.81 289 GLY A O 1
ATOM 2265 N N . THR A 1 290 ? 1.822 15.792 3.202 1.00 93.94 290 THR A N 1
ATOM 2266 C CA . THR A 1 290 ? 1.029 15.977 4.432 1.00 93.94 290 THR A CA 1
ATOM 2267 C C . THR A 1 290 ? -0.482 15.895 4.212 1.00 93.94 290 THR A C 1
ATOM 2269 O O . THR A 1 290 ? -1.192 15.339 5.044 1.00 93.94 290 THR A O 1
ATOM 2272 N N . VAL A 1 291 ? -0.989 16.426 3.093 1.00 93.25 291 VAL A N 1
ATOM 2273 C CA . VAL A 1 291 ? -2.432 16.417 2.788 1.00 93.25 291 VAL A CA 1
ATOM 2274 C C . VAL A 1 291 ? -2.948 14.988 2.616 1.00 93.25 291 VAL A C 1
ATOM 2276 O O . VAL A 1 291 ? -3.985 14.642 3.176 1.00 93.25 291 VAL A O 1
ATOM 2279 N N . ALA A 1 292 ? -2.199 14.148 1.896 1.00 94.69 292 ALA A N 1
ATOM 2280 C CA . ALA A 1 292 ? -2.554 12.747 1.713 1.00 94.69 292 ALA A CA 1
ATOM 2281 C C . ALA A 1 292 ? -2.509 11.988 3.045 1.00 94.69 292 ALA A C 1
ATOM 2283 O O . ALA A 1 292 ? -3.437 11.250 3.354 1.00 94.69 292 ALA A O 1
ATOM 2284 N N . GLU A 1 293 ? -1.487 12.218 3.876 1.00 96.38 293 GLU A N 1
ATOM 2285 C CA . GLU A 1 293 ? -1.375 11.568 5.190 1.00 96.38 293 GLU A CA 1
ATOM 2286 C C . GLU A 1 293 ? -2.543 11.895 6.125 1.00 96.38 293 GLU A C 1
ATOM 2288 O O . GLU A 1 293 ? -3.066 11.007 6.799 1.00 96.38 293 GLU A O 1
ATOM 2293 N N . VAL A 1 294 ? -2.974 13.159 6.158 1.00 96.31 294 VAL A N 1
ATOM 2294 C CA . VAL A 1 294 ? -4.119 13.587 6.975 1.00 96.31 294 VAL A CA 1
ATOM 2295 C C . VAL A 1 294 ? -5.411 12.914 6.510 1.00 96.31 294 VAL A C 1
ATOM 2297 O O . VAL A 1 294 ? -6.195 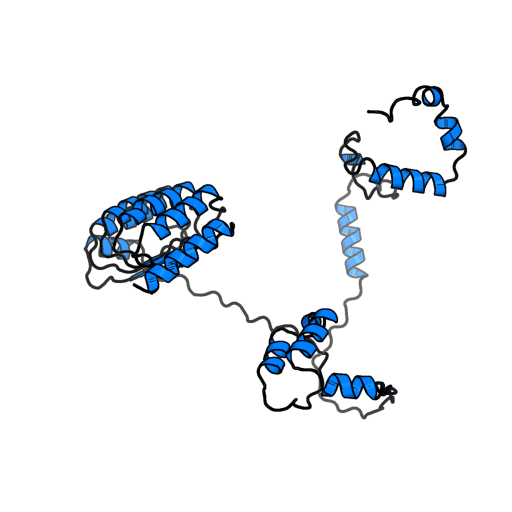12.474 7.354 1.00 96.31 294 VAL A O 1
ATOM 2300 N N . GLU A 1 295 ? -5.628 12.806 5.198 1.00 96.94 295 GLU A N 1
ATOM 2301 C CA . GLU A 1 295 ? -6.824 12.160 4.648 1.00 96.94 295 GLU A CA 1
ATOM 2302 C C . GLU A 1 295 ? -6.801 10.639 4.855 1.00 96.94 295 GLU A C 1
ATOM 2304 O O . GLU A 1 295 ? -7.828 10.060 5.201 1.00 96.94 295 GLU A O 1
ATOM 2309 N N . ILE A 1 296 ? -5.631 9.995 4.743 1.00 97.31 296 ILE A N 1
ATOM 2310 C CA . ILE A 1 296 ? -5.458 8.578 5.094 1.00 97.31 296 ILE A CA 1
ATOM 2311 C C . ILE A 1 296 ? -5.871 8.346 6.550 1.00 97.31 296 ILE A C 1
ATOM 2313 O O . ILE A 1 296 ? -6.673 7.457 6.827 1.00 97.31 296 ILE A O 1
ATOM 2317 N N . ALA A 1 297 ? -5.349 9.148 7.483 1.00 97.06 297 ALA A N 1
ATOM 2318 C CA . ALA A 1 297 ? -5.676 9.005 8.899 1.00 97.06 297 ALA A CA 1
ATOM 2319 C C . ALA A 1 297 ? -7.175 9.208 9.164 1.00 97.06 297 ALA A C 1
ATOM 2321 O O . ALA A 1 297 ? -7.761 8.465 9.944 1.00 97.06 297 ALA A O 1
ATOM 2322 N N . LYS A 1 298 ? -7.806 10.175 8.485 1.00 97.00 298 LYS A N 1
ATOM 2323 C CA . LYS A 1 298 ? -9.252 10.412 8.583 1.00 97.00 298 LYS A CA 1
ATOM 2324 C C . LYS A 1 298 ? -10.066 9.223 8.069 1.00 97.00 298 LYS A C 1
ATOM 2326 O O . LYS A 1 298 ? -10.984 8.784 8.750 1.00 97.00 298 LYS A O 1
ATOM 2331 N N . MET A 1 299 ? -9.714 8.674 6.910 1.00 96.88 299 MET A N 1
ATOM 2332 C CA . MET A 1 299 ? -10.398 7.497 6.371 1.00 96.88 299 MET A CA 1
ATOM 2333 C C . MET A 1 299 ? -10.273 6.292 7.304 1.00 96.88 299 MET A C 1
ATOM 2335 O O . MET A 1 299 ? -11.260 5.597 7.520 1.00 96.88 299 MET A O 1
ATOM 2339 N N . LEU A 1 300 ? -9.099 6.065 7.899 1.00 96.88 300 LEU A N 1
ATOM 2340 C CA . LEU A 1 300 ? -8.902 4.964 8.846 1.00 96.88 300 LEU A CA 1
ATOM 2341 C C . LEU A 1 300 ? -9.750 5.112 10.117 1.00 96.88 300 LEU A C 1
ATOM 2343 O O . LEU A 1 300 ? -10.144 4.108 10.696 1.00 96.88 300 LEU A O 1
ATOM 2347 N N . GLU A 1 301 ? -10.051 6.336 10.552 1.00 95.88 301 GLU A N 1
ATOM 2348 C CA . GLU A 1 301 ? -10.960 6.578 11.683 1.00 95.88 301 GLU A CA 1
ATOM 2349 C C . GLU A 1 301 ? -12.427 6.277 11.345 1.00 95.88 301 GLU A C 1
ATOM 2351 O O . GLU A 1 301 ? -13.191 5.870 12.225 1.00 95.88 301 GLU A O 1
ATOM 2356 N N . GLU A 1 302 ? -12.818 6.493 10.087 1.00 95.06 302 GLU A N 1
ATOM 2357 C CA . GLU A 1 302 ? -14.171 6.257 9.572 1.00 95.06 302 GLU A CA 1
ATOM 2358 C C . GLU A 1 302 ? -14.391 4.775 9.204 1.00 95.06 302 GLU A C 1
ATOM 2360 O O . GLU A 1 302 ? -15.461 4.221 9.467 1.00 95.06 302 GLU A O 1
ATOM 2365 N N . ASN A 1 303 ? -13.376 4.103 8.651 1.00 94.94 303 ASN A N 1
ATOM 2366 C CA . ASN A 1 303 ? -13.435 2.699 8.250 1.00 94.94 303 ASN A CA 1
ATOM 2367 C C . ASN A 1 303 ? -13.010 1.764 9.398 1.00 94.94 303 ASN A C 1
ATOM 2369 O O . ASN A 1 303 ? -11.873 1.793 9.857 1.00 94.94 303 ASN A O 1
ATOM 2373 N N . SER A 1 304 ? -13.906 0.857 9.802 1.00 94.50 304 SER A N 1
ATOM 2374 C CA . SER A 1 304 ? -13.663 -0.116 10.885 1.00 94.50 304 SER A CA 1
ATOM 2375 C C . SER A 1 304 ? -13.152 -1.493 10.435 1.00 94.50 304 SER A C 1
ATOM 2377 O O . SER A 1 304 ? -12.959 -2.387 11.255 1.00 94.50 304 SER A O 1
ATOM 2379 N N . LYS A 1 305 ? -12.991 -1.712 9.128 1.00 96.12 305 LYS A N 1
ATOM 2380 C CA . LYS A 1 305 ? -12.684 -3.016 8.516 1.00 96.12 305 LYS A CA 1
ATOM 2381 C C . LYS A 1 305 ? -11.208 -3.195 8.190 1.00 96.12 305 LYS A C 1
ATOM 2383 O O . LYS A 1 305 ? -10.732 -4.329 8.159 1.00 96.12 305 LYS A O 1
ATOM 2388 N N . ILE A 1 306 ? -10.479 -2.101 7.973 1.00 97.19 306 ILE A N 1
ATOM 2389 C CA . ILE A 1 306 ? -9.034 -2.148 7.750 1.00 97.19 306 ILE A CA 1
ATOM 2390 C C . ILE A 1 306 ? -8.335 -2.455 9.078 1.00 97.19 306 ILE A C 1
ATOM 2392 O O . ILE A 1 306 ? -8.409 -1.681 10.030 1.00 97.19 306 ILE A O 1
ATOM 2396 N N . LEU A 1 307 ? -7.624 -3.581 9.108 1.00 96.88 307 LEU A N 1
ATOM 2397 C CA . LEU A 1 307 ? -6.868 -4.077 10.261 1.00 96.88 307 LEU A CA 1
ATOM 2398 C C . LEU A 1 307 ? -5.364 -3.841 10.114 1.00 96.88 307 LEU A C 1
ATOM 2400 O O . LEU A 1 307 ? -4.637 -3.829 11.106 1.00 96.88 307 LEU A O 1
ATOM 2404 N N . LYS A 1 308 ? -4.878 -3.698 8.877 1.00 97.38 308 LYS A N 1
ATOM 2405 C CA . LYS A 1 308 ? -3.463 -3.473 8.565 1.00 97.38 308 LYS A CA 1
ATOM 2406 C C . LYS A 1 308 ? -3.329 -2.434 7.461 1.00 97.38 308 LYS A C 1
ATOM 2408 O O . LYS A 1 308 ? -3.822 -2.634 6.352 1.00 97.38 308 LYS A O 1
ATOM 2413 N N . PHE A 1 309 ? -2.621 -1.350 7.761 1.00 97.31 309 PHE A N 1
ATOM 2414 C CA . PHE A 1 309 ? -2.303 -0.301 6.798 1.00 97.31 309 PHE A CA 1
ATOM 2415 C C . PHE A 1 309 ? -0.782 -0.149 6.689 1.00 97.31 309 PHE A C 1
ATOM 2417 O O . PHE A 1 309 ? -0.129 0.344 7.606 1.00 97.31 309 PHE A O 1
ATOM 2424 N N . GLY A 1 310 ? -0.208 -0.628 5.586 1.00 96.38 310 GLY A N 1
ATOM 2425 C CA . GLY A 1 310 ? 1.225 -0.577 5.309 1.00 96.38 310 GLY A CA 1
ATOM 2426 C C . GLY A 1 310 ? 1.618 0.752 4.678 1.00 96.38 310 GLY A C 1
ATOM 2427 O O . GLY A 1 310 ? 1.560 0.892 3.457 1.00 96.38 310 GLY A O 1
ATOM 2428 N N . TYR A 1 311 ? 1.989 1.722 5.511 1.00 97.12 311 TYR 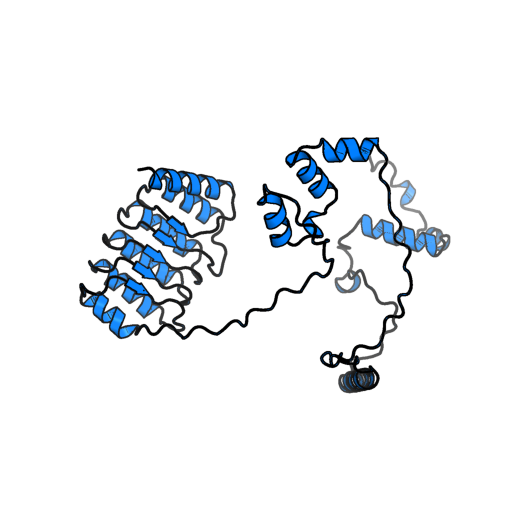A N 1
ATOM 2429 C CA . TYR A 1 311 ? 2.559 3.000 5.092 1.00 97.12 311 TYR A CA 1
ATOM 2430 C C . TYR A 1 311 ? 3.347 3.637 6.239 1.00 97.12 311 TYR A C 1
ATOM 2432 O O . TYR A 1 311 ? 2.851 3.725 7.368 1.00 97.12 311 TYR A O 1
ATOM 2440 N N . HIS A 1 312 ? 4.545 4.137 5.945 1.00 95.31 312 HIS A N 1
ATOM 2441 C CA . HIS A 1 312 ? 5.315 4.924 6.894 1.00 95.31 312 HIS A CA 1
ATOM 2442 C C . HIS A 1 312 ? 4.912 6.407 6.857 1.00 95.31 312 HIS A C 1
ATOM 2444 O O . HIS A 1 312 ? 5.310 7.161 5.971 1.00 95.31 312 HIS A O 1
ATOM 2450 N N . PHE A 1 313 ? 4.149 6.845 7.862 1.00 95.06 313 PHE A 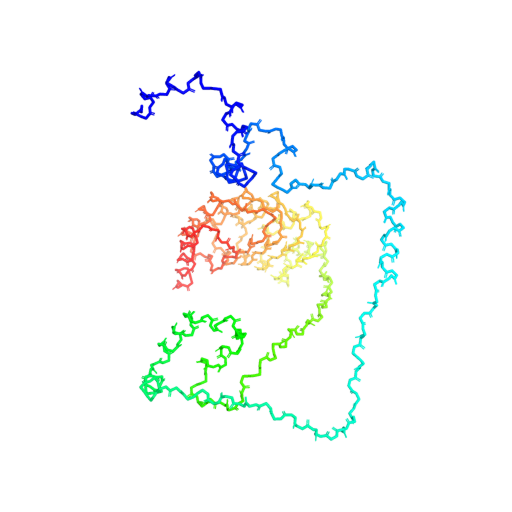N 1
ATOM 2451 C CA . PHE A 1 313 ? 3.768 8.251 8.021 1.00 95.06 313 PHE A CA 1
ATOM 2452 C C . PHE A 1 313 ? 4.956 9.127 8.418 1.00 95.06 313 PHE A C 1
ATOM 2454 O O . PHE A 1 313 ? 5.614 8.878 9.433 1.00 95.06 313 PHE A O 1
ATOM 2461 N N . THR A 1 314 ? 5.156 10.211 7.673 1.00 94.44 314 THR A N 1
ATOM 2462 C CA . THR A 1 314 ? 6.170 11.225 7.971 1.00 94.44 314 THR A CA 1
ATOM 2463 C C . THR A 1 314 ? 5.744 12.134 9.124 1.00 94.44 314 THR A C 1
ATOM 2465 O O . THR A 1 314 ? 6.571 12.517 9.952 1.00 94.44 314 THR A O 1
ATOM 2468 N N . GLN A 1 315 ? 4.452 12.463 9.223 1.00 93.88 315 GLN A N 1
ATOM 2469 C CA . GLN A 1 315 ? 3.926 13.360 10.249 1.00 93.88 315 GLN A CA 1
ATOM 2470 C C . GLN A 1 315 ? 3.442 12.595 11.487 1.00 93.88 315 GLN A C 1
ATOM 2472 O O . GLN A 1 315 ? 2.634 11.668 11.401 1.00 93.88 315 GLN A O 1
ATOM 2477 N N . GLN A 1 316 ? 3.864 13.034 12.680 1.00 94.50 316 GLN A N 1
ATOM 2478 C CA . GLN A 1 316 ? 3.499 12.371 13.940 1.00 94.50 316 GLN A CA 1
ATOM 2479 C C . GLN A 1 316 ? 1.987 12.384 14.216 1.00 94.50 316 GLN A C 1
ATOM 2481 O O . GLN A 1 316 ? 1.472 11.399 14.740 1.00 94.50 316 GLN A O 1
ATOM 2486 N N . GLY A 1 317 ? 1.281 13.461 13.856 1.00 96.62 317 GLY A N 1
ATOM 2487 C CA . GLY A 1 317 ? -0.164 13.594 14.077 1.00 96.62 317 GLY A CA 1
ATOM 2488 C C . GLY A 1 317 ? -0.984 12.524 13.340 1.00 96.62 317 GLY A C 1
ATOM 2489 O O . GLY A 1 317 ? -1.616 11.696 14.000 1.00 96.62 317 GLY A O 1
ATOM 2490 N N . PRO A 1 318 ? -0.954 12.490 11.992 1.00 97.00 318 PRO A N 1
ATOM 2491 C CA . PRO A 1 318 ? -1.588 11.437 11.198 1.00 97.00 318 PRO A CA 1
ATOM 2492 C C . PRO A 1 318 ? -1.158 10.025 11.602 1.00 97.00 318 PRO A C 1
ATOM 2494 O O . PRO A 1 318 ? -2.008 9.148 11.720 1.00 97.00 318 PRO A O 1
ATOM 2497 N N . ARG A 1 319 ? 0.130 9.819 11.908 1.00 97.44 319 ARG A N 1
ATOM 2498 C CA . ARG A 1 319 ? 0.656 8.529 12.376 1.00 97.44 319 ARG A CA 1
ATOM 2499 C C . ARG A 1 319 ? -0.035 8.031 13.643 1.00 97.44 319 ARG A C 1
ATOM 2501 O O . ARG A 1 319 ? -0.456 6.881 13.694 1.00 97.44 319 ARG A O 1
ATOM 2508 N N . ALA A 1 320 ? -0.139 8.881 14.665 1.00 97.75 320 ALA A N 1
ATOM 2509 C CA . ALA A 1 320 ? -0.752 8.510 15.940 1.00 97.75 320 ALA A CA 1
ATOM 2510 C C . ALA A 1 320 ? -2.250 8.212 15.780 1.00 97.75 320 ALA A C 1
ATOM 2512 O O . ALA A 1 320 ? -2.744 7.231 16.332 1.00 97.75 320 ALA A O 1
ATOM 2513 N N . ARG A 1 321 ? -2.953 9.021 14.977 1.00 97.56 321 ARG A N 1
ATOM 2514 C CA . ARG A 1 321 ? -4.370 8.818 14.642 1.00 97.56 321 ARG A CA 1
ATOM 2515 C C . ARG A 1 321 ? -4.607 7.504 13.900 1.00 97.56 321 ARG A C 1
ATOM 2517 O O . ARG A 1 321 ? -5.440 6.710 14.323 1.00 97.56 321 ARG A O 1
ATOM 2524 N N . ALA A 1 322 ? -3.827 7.246 12.851 1.00 97.25 322 ALA A N 1
ATOM 2525 C CA . ALA A 1 322 ? -3.893 6.004 12.090 1.00 97.25 322 ALA A CA 1
ATOM 2526 C C . ALA A 1 322 ? -3.602 4.783 12.974 1.00 97.25 322 ALA A C 1
ATOM 2528 O O . ALA A 1 322 ? -4.349 3.812 12.935 1.00 97.25 322 ALA A O 1
ATOM 2529 N N . ALA A 1 323 ? -2.568 4.844 13.821 1.00 97.06 323 ALA A N 1
ATOM 2530 C CA . ALA A 1 323 ? -2.254 3.767 14.756 1.00 97.06 323 ALA A CA 1
ATOM 2531 C C . ALA A 1 323 ? -3.408 3.500 15.736 1.00 97.06 323 ALA A C 1
ATOM 2533 O O . ALA A 1 323 ? -3.804 2.352 15.905 1.00 97.06 323 ALA A O 1
ATOM 2534 N N . ALA A 1 324 ? -3.996 4.546 16.327 1.00 97.25 324 ALA A N 1
ATOM 2535 C CA . ALA A 1 324 ? -5.137 4.408 17.232 1.00 97.25 324 ALA A CA 1
ATOM 2536 C C . ALA A 1 324 ? -6.370 3.807 16.536 1.00 97.25 324 ALA A C 1
ATOM 2538 O O . ALA A 1 324 ? -7.034 2.942 17.108 1.00 97.25 324 ALA A O 1
ATOM 2539 N N . ALA A 1 325 ? -6.656 4.230 15.301 1.00 96.88 325 ALA A N 1
ATOM 2540 C CA . ALA A 1 325 ? -7.748 3.686 14.502 1.00 96.88 325 ALA A CA 1
ATOM 2541 C C . ALA A 1 325 ? -7.537 2.198 14.175 1.00 96.88 325 ALA A C 1
ATOM 2543 O O . ALA A 1 325 ? -8.441 1.390 14.364 1.00 96.88 325 ALA A O 1
ATOM 2544 N N . ILE A 1 326 ? -6.322 1.814 13.774 1.00 97.00 326 ILE A N 1
ATOM 2545 C CA . ILE A 1 326 ? -5.977 0.415 13.501 1.00 97.00 326 ILE A CA 1
ATOM 2546 C C . ILE A 1 326 ? -6.057 -0.447 14.767 1.00 97.00 326 ILE A C 1
ATOM 2548 O O . ILE A 1 326 ? -6.605 -1.548 14.704 1.00 97.00 326 ILE A O 1
ATOM 2552 N N . THR A 1 327 ? -5.563 0.029 15.914 1.00 96.75 327 THR A N 1
ATOM 2553 C CA . THR A 1 327 ? -5.700 -0.691 17.193 1.00 96.75 327 THR A CA 1
ATOM 2554 C C . THR A 1 327 ? -7.171 -0.903 17.532 1.00 96.75 327 THR A C 1
ATOM 2556 O O . THR A 1 327 ? -7.587 -2.038 17.736 1.00 96.75 327 THR A O 1
ATOM 2559 N N . LYS A 1 328 ? -7.982 0.162 17.465 1.00 96.50 328 LYS A N 1
ATOM 2560 C CA . LYS A 1 328 ? -9.430 0.083 17.690 1.00 96.50 328 LYS A CA 1
ATOM 2561 C C . LYS A 1 328 ? -10.095 -0.949 16.776 1.00 96.50 328 LYS A C 1
ATOM 2563 O O . LYS A 1 328 ? -10.943 -1.695 17.242 1.00 96.50 328 LYS A O 1
ATOM 2568 N N . ASN A 1 329 ? -9.729 -0.996 15.496 1.00 94.31 329 ASN A N 1
ATOM 2569 C CA . ASN A 1 329 ? -10.320 -1.940 14.547 1.00 94.31 329 ASN A CA 1
ATOM 2570 C C . ASN A 1 329 ? -9.926 -3.397 14.825 1.00 94.31 329 ASN A C 1
ATOM 2572 O O . ASN A 1 329 ? -10.723 -4.288 14.560 1.00 94.31 329 ASN A O 1
ATOM 2576 N N . ASN A 1 330 ? -8.722 -3.647 15.351 1.00 94.81 330 ASN A N 1
ATOM 2577 C CA . ASN A 1 330 ? -8.292 -4.994 15.746 1.00 94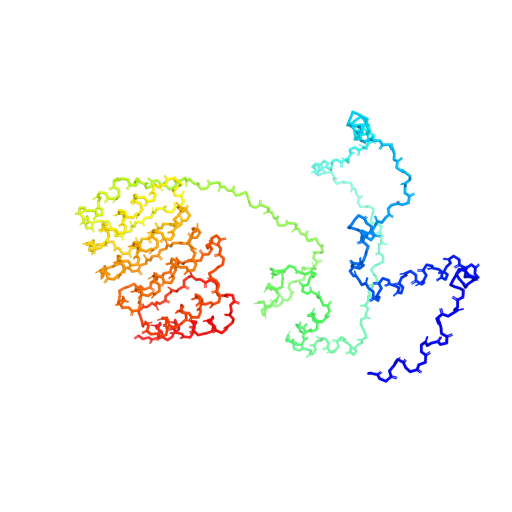.81 330 ASN A CA 1
ATOM 2578 C C . ASN A 1 330 ? -8.962 -5.483 17.044 1.00 94.81 330 ASN A C 1
ATOM 2580 O O . ASN A 1 330 ? -9.020 -6.691 17.261 1.00 94.81 330 ASN A O 1
ATOM 2584 N N . ASP A 1 331 ? -9.466 -4.569 17.878 1.00 91.88 331 ASP A N 1
ATOM 2585 C CA . ASP A 1 331 ? -10.145 -4.887 19.141 1.00 91.88 331 ASP A CA 1
ATOM 2586 C C . ASP A 1 331 ? -11.657 -5.189 18.981 1.00 91.88 331 ASP A C 1
ATOM 2588 O O . ASP A 1 331 ? -12.295 -5.610 19.950 1.00 91.88 331 ASP A O 1
ATOM 2592 N N . LEU A 1 332 ? -12.244 -4.952 17.795 1.00 81.06 332 LEU A N 1
ATOM 2593 C CA . LEU A 1 332 ? -13.675 -5.150 17.480 1.00 81.06 332 LEU A CA 1
ATOM 2594 C C . LEU A 1 332 ? -14.008 -6.579 17.027 1.00 81.06 332 LEU A C 1
ATOM 2596 O O . LEU A 1 332 ? -15.081 -7.074 17.447 1.00 81.06 332 LEU A O 1
#

Radius of gyration: 34.2 Å; Cα contacts (8 Å, |Δi|>4): 341; chains: 1; bounding box: 76×83×69 Å

Nearest PDB structures (foldseek):
  8iah-assembly1_Y  TM=5.331E-01  e=1.202E-30  Sus scrofa
  1io0-assembly1_A  TM=9.980E-01  e=3.149E-20  Gallus gallus
  4pki-assembly1_G  TM=9.671E-01  e=2.821E-20  Homo sapiens
  8f8t-assembly1_T  TM=7.738E-01  e=3.429E-23  Homo sapiens
  4z94-assembly1_G  TM=9.884E-01  e=1.402E-18  Homo sapiens

pLDDT: mean 80.78, std 18.18, range [32.5, 98.5]

Solvent-accessible surface area (backbone atoms only — not comparable to full-atom values): 19692 Å² total; per-residue (Å²): 122,88,87,66,82,73,56,73,84,62,71,82,60,63,61,67,65,55,58,72,70,51,52,76,69,55,50,53,52,50,53,55,55,50,45,73,75,44,77,72,43,82,86,51,60,78,86,71,57,52,88,84,71,74,92,68,74,83,90,66,80,92,52,68,67,63,50,50,54,50,51,52,50,52,56,70,69,48,75,79,77,83,78,82,70,82,87,72,93,71,89,74,78,86,79,79,76,83,72,81,78,79,77,81,76,71,57,71,69,55,52,51,50,64,73,68,52,50,75,66,56,52,50,52,50,35,56,75,71,48,47,70,78,78,44,55,73,66,62,52,48,58,59,76,69,48,94,68,73,87,71,88,71,68,87,69,88,68,82,71,75,78,78,79,73,82,82,74,83,73,80,76,62,84,65,57,66,68,63,51,49,48,42,41,63,69,51,39,77,84,46,37,67,46,69,44,42,63,41,73,82,60,53,68,70,58,55,32,47,46,23,59,35,44,33,78,28,75,43,42,29,34,44,34,43,25,42,28,71,44,32,36,75,41,34,41,33,41,15,59,19,41,66,61,30,76,43,41,31,36,43,34,49,24,45,17,53,38,44,32,68,18,48,48,41,33,45,61,24,43,55,77,34,78,43,41,28,33,43,30,59,29,69,32,76,49,82,51,50,70,70,40,45,46,52,48,20,52,35,37,65,71,27,65,44,43,53,42,76,43,60,86,65,88,50,69,66,35,39,53,48,30,51,52,28,29,52,54,30,67,75,109

Mean predicted aligned error: 19.84 Å